Protein AF-A0A7V9CW49-F1 (afdb_monomer_lite)

Radius of gyration: 19.43 Å; chains: 1; bounding box: 45×30×63 Å

Structure (mmCIF, N/CA/C/O backbone):
data_AF-A0A7V9CW49-F1
#
_entry.id   AF-A0A7V9CW49-F1
#
loop_
_atom_site.group_PDB
_atom_site.id
_atom_site.type_symbol
_atom_site.label_atom_id
_atom_site.label_alt_id
_atom_site.label_comp_id
_atom_site.label_asym_id
_atom_site.label_entity_id
_atom_site.label_seq_id
_atom_site.pdbx_PDB_ins_code
_atom_site.Cartn_x
_atom_site.Cartn_y
_atom_site.Cartn_z
_atom_site.occupancy
_atom_site.B_iso_or_equiv
_atom_site.auth_seq_id
_atom_site.auth_comp_id
_atom_site.auth_asym_id
_atom_site.auth_atom_id
_atom_site.pdbx_PDB_model_num
ATOM 1 N N . MET A 1 1 ? 12.375 -18.364 -19.523 1.00 59.62 1 MET A N 1
ATOM 2 C CA . MET A 1 1 ? 12.298 -16.944 -19.114 1.00 59.62 1 MET A CA 1
ATOM 3 C C . MET A 1 1 ? 13.697 -16.365 -19.222 1.00 59.62 1 MET A C 1
ATOM 5 O O . MET A 1 1 ? 14.629 -17.069 -18.847 1.00 59.62 1 MET A O 1
ATOM 9 N N . ALA A 1 2 ? 13.866 -15.164 -19.783 1.00 64.94 2 ALA A N 1
ATOM 10 C CA . ALA A 1 2 ? 15.179 -14.519 -19.806 1.00 64.94 2 ALA A CA 1
ATOM 11 C C . ALA A 1 2 ? 15.628 -14.233 -18.358 1.00 64.94 2 ALA A C 1
ATOM 13 O O . ALA A 1 2 ? 14.795 -13.805 -17.554 1.00 64.94 2 ALA A O 1
ATOM 14 N N . PRO A 1 3 ? 16.887 -14.519 -17.991 1.00 79.94 3 PRO A N 1
ATOM 15 C CA . PRO A 1 3 ? 17.365 -14.284 -16.638 1.00 79.94 3 PRO A CA 1
ATOM 16 C C . PRO A 1 3 ? 17.475 -12.781 -16.363 1.00 79.94 3 PRO A C 1
ATOM 18 O O . PRO A 1 3 ? 17.912 -12.016 -17.218 1.00 79.94 3 PRO A O 1
ATOM 21 N N . TRP A 1 4 ? 17.098 -12.375 -15.153 1.00 84.62 4 TRP A N 1
ATOM 22 C CA . TRP A 1 4 ? 17.277 -11.008 -14.671 1.00 84.62 4 TRP A CA 1
ATOM 23 C C . TRP A 1 4 ? 18.766 -10.639 -14.604 1.00 84.62 4 TRP A C 1
ATOM 25 O O . TRP A 1 4 ? 19.569 -11.404 -14.058 1.00 84.62 4 TRP A O 1
ATOM 35 N N . SER A 1 5 ? 19.131 -9.444 -15.082 1.00 89.62 5 SER A N 1
ATOM 36 C CA . SER A 1 5 ? 20.402 -8.823 -14.686 1.00 89.62 5 SER A CA 1
ATOM 37 C C . SER A 1 5 ? 20.365 -8.496 -13.183 1.00 89.62 5 SER A C 1
ATOM 39 O O . SER A 1 5 ? 19.294 -8.322 -12.590 1.00 89.62 5 SER A O 1
ATOM 41 N N . ARG A 1 6 ? 21.536 -8.387 -12.537 1.00 91.00 6 ARG A N 1
ATOM 42 C CA . ARG A 1 6 ? 21.617 -7.977 -11.122 1.00 91.00 6 ARG A CA 1
ATOM 43 C C . ARG A 1 6 ? 20.936 -6.624 -10.900 1.00 91.00 6 ARG A C 1
ATOM 45 O O . ARG A 1 6 ? 20.210 -6.464 -9.925 1.00 91.00 6 ARG A O 1
ATOM 52 N N . TRP A 1 7 ? 21.161 -5.672 -11.800 1.00 92.06 7 TRP A N 1
ATOM 53 C CA . TRP A 1 7 ? 20.607 -4.324 -11.697 1.00 92.06 7 TRP A CA 1
ATOM 54 C C . TRP A 1 7 ? 19.122 -4.283 -12.031 1.00 92.06 7 TRP A C 1
ATOM 56 O O . TRP A 1 7 ? 18.375 -3.587 -11.348 1.00 92.06 7 TRP A O 1
ATOM 66 N N . GLN A 1 8 ? 18.674 -5.112 -12.975 1.00 91.06 8 GLN A N 1
ATOM 67 C CA . GLN A 1 8 ? 17.254 -5.260 -13.277 1.00 91.06 8 GLN A CA 1
ATOM 68 C C . GLN A 1 8 ? 16.471 -5.806 -12.080 1.00 91.06 8 GLN A C 1
ATOM 70 O O . GLN A 1 8 ? 15.406 -5.298 -11.728 1.00 91.06 8 GLN A O 1
ATOM 75 N N . PHE A 1 9 ? 17.034 -6.809 -11.402 1.00 90.81 9 PHE A N 1
ATOM 76 C CA . PHE A 1 9 ? 16.454 -7.349 -10.177 1.00 90.81 9 PHE A CA 1
ATOM 77 C C . PHE A 1 9 ? 16.373 -6.282 -9.076 1.00 90.81 9 PHE A C 1
ATOM 79 O O . PHE A 1 9 ? 15.332 -6.137 -8.439 1.00 90.81 9 PHE A O 1
ATOM 86 N N . ILE A 1 10 ? 17.454 -5.516 -8.870 1.00 92.06 10 ILE A N 1
ATOM 87 C CA . ILE A 1 10 ? 17.505 -4.431 -7.876 1.00 92.06 10 ILE A CA 1
ATOM 88 C C . ILE A 1 10 ? 16.465 -3.348 -8.186 1.00 92.06 10 ILE A C 1
ATOM 90 O O . ILE A 1 10 ? 15.812 -2.867 -7.263 1.00 92.06 10 ILE A O 1
ATOM 94 N N . GLY A 1 11 ? 16.273 -2.988 -9.457 1.00 92.69 11 GLY A N 1
ATOM 95 C CA . GLY A 1 11 ? 15.272 -1.999 -9.853 1.00 92.69 11 GLY A CA 1
ATOM 96 C C . GLY A 1 11 ? 13.848 -2.474 -9.582 1.00 92.69 11 GLY A C 1
ATOM 97 O O . GLY A 1 11 ? 13.081 -1.755 -8.946 1.00 92.69 11 GLY A O 1
ATOM 98 N N . MET A 1 12 ? 13.511 -3.710 -9.965 1.00 91.75 12 MET A N 1
ATOM 99 C CA . MET A 1 12 ? 12.187 -4.281 -9.685 1.00 91.75 12 MET A CA 1
ATOM 100 C C . MET A 1 12 ? 11.923 -4.431 -8.187 1.00 91.75 12 MET A C 1
ATOM 102 O O . MET A 1 12 ? 10.850 -4.067 -7.704 1.00 91.75 12 MET A O 1
ATOM 106 N N . TYR A 1 13 ? 12.919 -4.907 -7.437 1.00 91.88 13 TYR A N 1
ATOM 107 C CA . TYR A 1 13 ? 12.862 -4.933 -5.981 1.00 91.88 13 TYR A CA 1
ATOM 108 C C . TYR A 1 13 ? 12.614 -3.528 -5.417 1.00 91.88 13 TYR A C 1
ATOM 110 O O . TYR A 1 13 ? 11.709 -3.351 -4.611 1.00 91.88 13 TYR A O 1
ATOM 118 N N . GLY A 1 14 ? 13.359 -2.521 -5.887 1.00 93.50 14 GLY A N 1
ATOM 119 C CA . GLY A 1 14 ? 13.227 -1.130 -5.456 1.00 93.50 14 GLY A CA 1
ATOM 120 C C . GLY A 1 14 ? 11.839 -0.540 -5.710 1.00 93.50 14 GLY A C 1
ATOM 121 O O . GLY A 1 14 ? 11.313 0.152 -4.842 1.00 93.50 14 GLY A O 1
ATOM 122 N N . VAL A 1 15 ? 11.206 -0.858 -6.846 1.00 94.25 15 VAL A N 1
ATOM 123 C CA . VAL A 1 15 ? 9.826 -0.432 -7.145 1.00 94.25 15 VAL A CA 1
ATOM 124 C C . VAL A 1 15 ? 8.827 -1.048 -6.166 1.00 94.25 15 VAL A C 1
ATOM 126 O O . VAL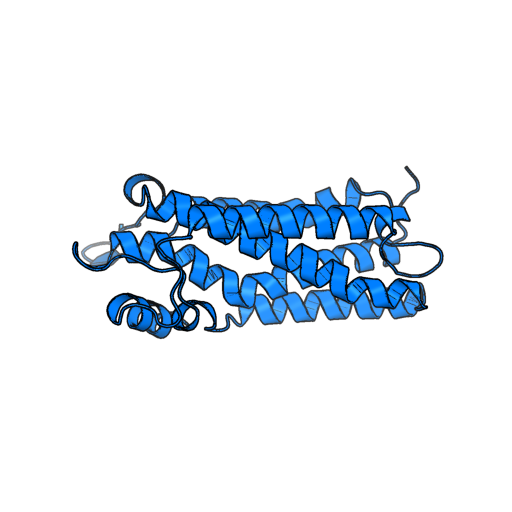 A 1 15 ? 8.011 -0.322 -5.600 1.00 94.25 15 VAL A O 1
ATOM 129 N N . ILE A 1 16 ? 8.887 -2.365 -5.946 1.00 92.50 16 ILE A N 1
ATOM 130 C CA . ILE A 1 16 ? 7.958 -3.058 -5.037 1.00 92.50 16 ILE A CA 1
ATOM 131 C C . ILE A 1 16 ? 8.172 -2.592 -3.595 1.00 92.50 16 ILE A C 1
ATOM 133 O O . ILE A 1 16 ? 7.212 -2.289 -2.888 1.00 92.50 16 ILE A O 1
ATOM 137 N N . GLU A 1 17 ? 9.429 -2.506 -3.166 1.00 91.81 17 GLU A N 1
ATOM 138 C CA . GLU A 1 17 ? 9.806 -2.090 -1.819 1.00 91.81 17 GLU A CA 1
ATOM 139 C C . GLU A 1 17 ? 9.433 -0.628 -1.561 1.00 91.81 17 GLU A C 1
ATOM 141 O O . GLU A 1 17 ? 8.883 -0.303 -0.509 1.00 91.81 17 GLU A O 1
ATOM 146 N N . GLY A 1 18 ? 9.648 0.238 -2.554 1.00 94.12 18 GLY A N 1
ATOM 147 C CA . GLY A 1 18 ? 9.204 1.624 -2.535 1.00 94.12 18 GLY A CA 1
ATOM 148 C C . GLY A 1 18 ? 7.685 1.719 -2.396 1.00 94.12 18 GLY A C 1
ATOM 149 O O . GLY A 1 18 ? 7.184 2.339 -1.462 1.00 94.12 18 GLY A O 1
ATOM 150 N N . ALA A 1 19 ? 6.937 1.046 -3.270 1.00 94.62 19 ALA A N 1
ATOM 151 C CA . ALA A 1 19 ? 5.477 1.033 -3.216 1.00 94.62 19 ALA A CA 1
ATOM 152 C C . ALA A 1 19 ? 4.941 0.501 -1.872 1.00 94.62 19 ALA A C 1
ATOM 154 O O . ALA A 1 19 ? 4.029 1.088 -1.288 1.00 94.62 19 ALA A O 1
ATOM 155 N N . SER A 1 20 ? 5.541 -0.570 -1.343 1.00 92.38 20 SER A N 1
ATOM 156 C CA . SER A 1 20 ? 5.184 -1.129 -0.036 1.00 92.38 20 SER A CA 1
ATOM 157 C C . SER A 1 20 ? 5.505 -0.187 1.117 1.00 92.38 20 SER A C 1
ATOM 159 O O . SER A 1 20 ? 4.668 -0.008 2.002 1.00 92.38 20 SER A O 1
ATOM 161 N N . GLY A 1 21 ? 6.677 0.449 1.104 1.00 92.31 21 GLY A N 1
ATOM 162 C CA . GLY A 1 21 ? 7.047 1.457 2.091 1.00 92.31 21 GLY A CA 1
ATOM 163 C C . GLY A 1 21 ? 6.091 2.646 2.081 1.00 92.31 21 GLY A C 1
ATOM 164 O O . GLY A 1 21 ? 5.597 3.036 3.136 1.00 92.31 21 GLY A O 1
ATOM 165 N N . LEU A 1 22 ? 5.762 3.158 0.890 1.00 94.19 22 LEU A N 1
ATOM 166 C CA . LEU A 1 22 ? 4.844 4.281 0.713 1.00 94.19 22 LEU A CA 1
ATOM 167 C C . LEU A 1 22 ? 3.453 3.964 1.270 1.00 94.19 22 LEU A C 1
ATOM 169 O O . LEU A 1 22 ? 2.894 4.764 2.015 1.00 94.19 22 LEU A O 1
ATOM 173 N N . ALA A 1 23 ? 2.917 2.781 0.961 1.00 93.12 23 ALA A N 1
ATOM 174 C CA . ALA A 1 23 ? 1.650 2.328 1.527 1.00 93.12 23 ALA A CA 1
ATOM 175 C C . ALA A 1 23 ? 1.718 2.246 3.062 1.00 93.12 23 ALA A C 1
ATOM 177 O O . ALA A 1 23 ? 0.847 2.763 3.759 1.00 93.12 23 ALA A O 1
ATOM 178 N N . ASN A 1 24 ? 2.798 1.679 3.603 1.00 91.44 24 ASN A N 1
ATOM 179 C CA . ASN A 1 24 ? 2.989 1.489 5.042 1.00 91.44 24 ASN A CA 1
ATOM 180 C C . ASN A 1 24 ? 3.244 2.778 5.838 1.00 91.44 24 ASN A C 1
ATOM 182 O O . ASN A 1 24 ? 3.368 2.708 7.058 1.00 91.44 24 ASN A O 1
ATOM 186 N N . VAL A 1 25 ? 3.290 3.948 5.194 1.00 91.69 25 VAL A N 1
ATOM 187 C CA . VAL A 1 25 ? 3.182 5.234 5.903 1.00 91.69 25 VAL A CA 1
ATOM 188 C C . VAL A 1 25 ? 1.789 5.392 6.525 1.00 91.69 25 VAL A C 1
ATOM 190 O O . VAL A 1 25 ? 1.671 5.978 7.598 1.00 91.69 25 VAL A O 1
ATOM 193 N N . ILE A 1 26 ? 0.756 4.848 5.868 1.00 90.31 26 ILE A N 1
ATOM 194 C CA . ILE A 1 26 ? -0.665 5.020 6.214 1.00 90.31 26 ILE A CA 1
ATOM 195 C C . ILE A 1 26 ? -1.322 3.694 6.629 1.00 90.31 26 ILE A C 1
ATOM 197 O O . ILE A 1 26 ? -2.145 3.689 7.543 1.00 90.31 26 ILE A O 1
ATOM 201 N N . SER A 1 27 ? -0.965 2.562 6.002 1.00 89.44 27 SER A N 1
ATOM 202 C CA . SER A 1 27 ? -1.581 1.246 6.265 1.00 89.44 27 SER A CA 1
ATOM 203 C C . SER A 1 27 ? -1.693 0.863 7.747 1.00 89.44 27 SER A C 1
ATOM 205 O O . SER A 1 27 ? -2.729 0.305 8.107 1.00 89.44 27 SER A O 1
ATOM 207 N N . PRO A 1 28 ? -0.718 1.168 8.633 1.00 88.19 28 PRO A N 1
ATOM 208 C CA . PRO A 1 28 ? -0.850 0.826 10.048 1.00 88.19 28 PRO A CA 1
ATOM 209 C C . PRO A 1 28 ? -2.081 1.451 10.720 1.00 88.19 28 PRO A C 1
ATOM 211 O O . PRO A 1 28 ? -2.714 0.798 11.545 1.00 88.19 28 PRO A O 1
ATOM 214 N N . ASN A 1 29 ? -2.495 2.657 10.312 1.00 90.12 29 ASN A N 1
ATOM 215 C CA . ASN A 1 29 ? -3.726 3.274 10.818 1.00 90.12 29 ASN A CA 1
ATOM 216 C C . ASN A 1 29 ? -4.982 2.534 10.345 1.00 90.12 29 ASN A C 1
ATOM 218 O O . ASN A 1 29 ? -5.964 2.452 11.076 1.00 90.12 29 ASN A O 1
ATOM 222 N N . ILE A 1 30 ? -4.948 1.955 9.141 1.00 90.06 30 ILE A N 1
ATOM 223 C CA . ILE A 1 30 ? -6.039 1.124 8.613 1.00 90.06 30 ILE A CA 1
ATOM 224 C C . ILE A 1 30 ? -6.134 -0.186 9.409 1.00 90.06 30 ILE A C 1
ATOM 226 O O . ILE A 1 30 ? -7.224 -0.620 9.773 1.00 90.06 30 ILE A O 1
ATOM 230 N N . TRP A 1 31 ? -4.994 -0.802 9.723 1.00 88.75 31 TRP A N 1
ATOM 231 C CA . TRP A 1 31 ? -4.921 -2.062 10.473 1.00 88.75 31 TRP A CA 1
ATOM 232 C C . TRP A 1 31 ? -5.372 -1.952 11.931 1.00 88.75 31 TRP A C 1
ATOM 234 O O . TRP A 1 31 ? -5.667 -2.969 12.556 1.00 88.75 31 TRP A O 1
ATOM 244 N N . ARG A 1 32 ? -5.446 -0.733 12.469 1.00 86.56 32 ARG A N 1
ATOM 245 C CA . ARG A 1 32 ? -5.957 -0.458 13.815 1.00 86.56 32 ARG A CA 1
ATOM 246 C C . ARG A 1 32 ? -7.472 -0.321 13.877 1.00 86.56 32 ARG A C 1
ATOM 248 O O . ARG A 1 32 ? -8.024 -0.419 14.963 1.00 86.56 32 ARG A O 1
ATOM 255 N N . LEU A 1 33 ? -8.163 -0.144 12.751 1.00 88.94 33 LEU A N 1
ATOM 256 C CA . LEU A 1 33 ? -9.621 0.027 12.754 1.00 88.94 33 LEU A CA 1
ATOM 257 C C . LEU A 1 33 ? -10.370 -1.153 13.413 1.00 88.94 33 LEU A C 1
ATOM 259 O O . LEU A 1 33 ? -11.252 -0.883 14.223 1.00 88.94 33 LEU A O 1
ATOM 263 N N . PRO A 1 34 ? -10.014 -2.435 13.170 1.00 88.06 34 PRO A N 1
ATOM 264 C CA . PRO A 1 34 ? -10.631 -3.562 13.880 1.00 88.06 34 PRO A CA 1
ATOM 265 C C . PRO A 1 34 ? -10.394 -3.527 15.393 1.00 88.06 34 PRO A C 1
ATOM 267 O O . PRO A 1 34 ? -11.273 -3.874 16.175 1.00 88.06 34 PRO A O 1
ATOM 270 N N . VAL A 1 35 ? -9.199 -3.093 15.804 1.00 86.31 35 VAL A N 1
ATOM 271 C CA . VAL A 1 35 ? -8.826 -2.952 17.215 1.00 86.31 35 VAL A CA 1
ATOM 272 C C . VAL A 1 35 ? -9.657 -1.856 17.878 1.00 86.31 35 VAL A C 1
ATOM 274 O O . VAL A 1 35 ? -10.226 -2.097 18.938 1.00 86.31 35 VAL A O 1
ATOM 277 N N . ALA A 1 36 ? -9.784 -0.698 17.227 1.00 84.75 36 ALA A N 1
ATOM 278 C CA . ALA A 1 36 ? -10.617 0.400 17.703 1.00 84.75 36 ALA A CA 1
ATOM 279 C C . ALA A 1 36 ? -12.088 -0.030 17.827 1.00 84.75 36 ALA A C 1
ATOM 281 O O . ALA A 1 36 ? -12.740 0.310 18.804 1.00 84.75 36 ALA A O 1
ATOM 282 N N . GLU A 1 37 ? -12.618 -0.839 16.903 1.00 84.44 37 GLU A N 1
ATOM 283 C CA . GLU A 1 37 ? -14.004 -1.337 16.997 1.00 84.44 37 GLU A CA 1
ATOM 284 C C . GLU A 1 37 ? -14.184 -2.277 18.204 1.00 84.44 37 GLU A C 1
ATOM 286 O O . GLU A 1 37 ? -15.242 -2.288 18.827 1.00 84.44 37 GLU A O 1
ATOM 291 N N . LEU A 1 38 ? -13.149 -3.044 18.575 1.00 83.25 38 LEU A N 1
ATOM 292 C CA . LEU A 1 38 ? -13.179 -3.897 19.768 1.00 83.25 38 LEU A CA 1
ATOM 293 C C . LEU A 1 38 ? -13.055 -3.093 21.076 1.00 83.25 38 LEU A C 1
ATOM 295 O O . LEU A 1 38 ? -13.649 -3.471 22.086 1.00 83.25 38 LEU A O 1
ATOM 299 N N . GLN A 1 39 ? -12.230 -2.042 21.083 1.00 81.31 39 GLN A N 1
ATOM 300 C CA . GLN A 1 39 ? -11.861 -1.295 22.293 1.00 81.31 39 GLN A CA 1
ATOM 301 C C . GLN A 1 39 ? -12.777 -0.103 22.587 1.00 81.31 39 GLN A C 1
ATOM 303 O O . GLN A 1 39 ? -12.966 0.247 23.756 1.00 81.31 39 GLN A O 1
ATOM 308 N N . THR A 1 40 ? -13.362 0.510 21.559 1.00 75.00 40 THR A N 1
ATOM 309 C CA . THR A 1 40 ? -14.273 1.643 21.736 1.00 75.00 40 THR A CA 1
ATOM 310 C C . THR A 1 40 ? -15.622 1.193 22.296 1.00 75.00 40 THR A C 1
ATOM 312 O O . THR A 1 40 ? -16.050 0.043 22.170 1.00 75.00 40 THR A O 1
ATOM 315 N N . SER A 1 41 ? -16.296 2.100 23.010 1.00 60.47 41 SER A N 1
ATOM 316 C CA . SER A 1 41 ? -17.569 1.781 23.662 1.00 60.47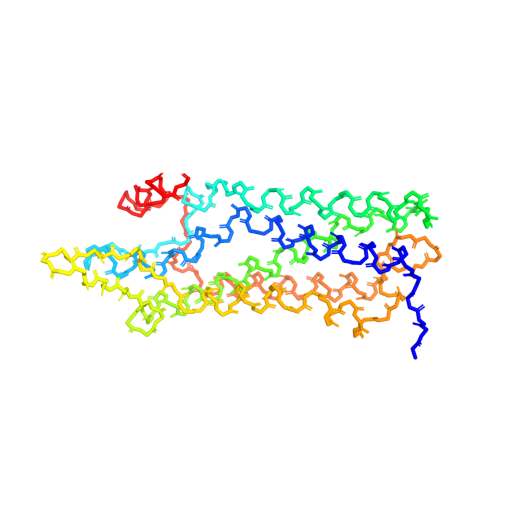 41 SER A CA 1
ATOM 317 C C . SER A 1 41 ? -18.632 1.378 22.629 1.00 60.47 41 SER A C 1
ATOM 319 O O . SER A 1 41 ? -18.597 1.843 21.494 1.00 60.47 41 SER A O 1
ATOM 321 N N . ALA A 1 42 ? -19.641 0.590 23.031 1.00 60.50 42 ALA A N 1
ATOM 322 C CA . ALA A 1 42 ? -20.719 0.066 22.169 1.00 60.50 42 ALA A CA 1
ATOM 323 C C . ALA A 1 42 ? -21.576 1.120 21.409 1.00 60.50 42 ALA A C 1
ATOM 325 O O . ALA A 1 42 ? -22.630 0.789 20.867 1.00 60.50 42 ALA A O 1
ATOM 326 N N . ARG A 1 43 ? -21.184 2.400 21.404 1.00 57.62 43 ARG A N 1
ATOM 327 C CA . ARG A 1 43 ? -21.818 3.510 20.681 1.00 57.62 43 ARG A CA 1
ATOM 328 C C . ARG A 1 43 ? -20.913 4.178 19.637 1.00 57.62 43 ARG A C 1
ATOM 330 O O . ARG A 1 43 ? -21.429 5.002 18.882 1.00 57.62 43 ARG A O 1
ATOM 337 N N . THR A 1 44 ? -19.617 3.869 19.584 1.00 69.06 44 THR A N 1
ATOM 338 C CA . THR A 1 44 ? -18.680 4.498 18.643 1.00 69.06 44 THR A CA 1
ATOM 339 C C . THR A 1 44 ? -18.537 3.621 17.400 1.00 69.06 44 THR A C 1
ATOM 341 O O . THR A 1 44 ? -17.902 2.580 17.436 1.00 69.06 44 THR A O 1
ATOM 344 N N . ASP A 1 45 ? -19.159 4.030 16.293 1.00 78.12 45 ASP A N 1
ATOM 345 C CA . ASP A 1 45 ? -19.053 3.336 15.001 1.00 78.12 45 ASP A CA 1
ATOM 346 C C . ASP A 1 45 ? -17.739 3.731 14.309 1.00 78.12 45 ASP A C 1
ATOM 348 O O . ASP A 1 45 ? -17.585 4.897 13.922 1.00 78.12 45 ASP A O 1
ATOM 352 N N . VAL A 1 46 ? -16.787 2.798 14.167 1.00 83.25 46 VAL A N 1
ATOM 353 C CA . VAL A 1 46 ? -15.471 3.086 13.577 1.00 83.25 46 VAL A CA 1
ATOM 354 C C . VAL A 1 46 ? -15.603 3.455 12.106 1.00 83.25 46 VAL A C 1
ATOM 356 O O . VAL A 1 46 ? -16.276 2.787 11.309 1.00 83.25 46 VAL A O 1
ATOM 359 N N . LYS A 1 47 ? -14.905 4.532 11.733 1.00 88.88 47 LYS A N 1
ATOM 360 C CA . LYS A 1 47 ? -1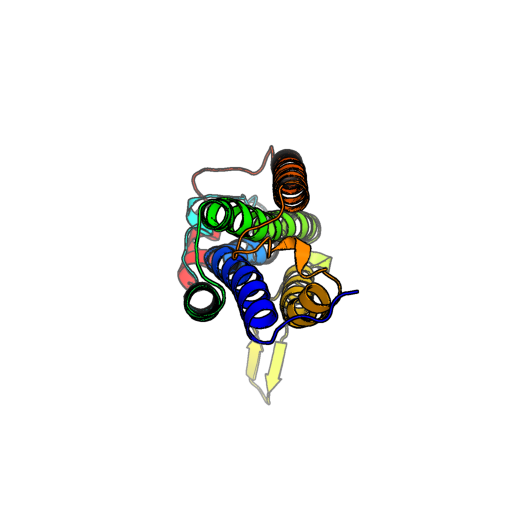4.940 5.115 10.391 1.00 88.88 47 LYS A CA 1
ATOM 361 C C . LYS A 1 47 ? -13.583 5.016 9.706 1.00 88.88 47 LYS A C 1
ATOM 363 O O . LYS A 1 47 ? -12.532 5.180 10.329 1.00 88.88 47 LYS A O 1
ATOM 368 N N . LEU A 1 48 ? -13.605 4.847 8.388 1.00 86.19 48 LEU A N 1
ATOM 369 C CA . LEU A 1 48 ? -12.450 5.086 7.528 1.00 86.19 48 LEU A CA 1
ATOM 370 C C . LEU A 1 48 ? -12.286 6.601 7.373 1.00 86.19 48 LEU A C 1
ATOM 372 O O . LEU A 1 48 ? -12.768 7.199 6.409 1.00 86.19 48 LEU A O 1
ATOM 376 N N . ALA A 1 49 ? -11.673 7.223 8.379 1.00 86.62 49 ALA A N 1
ATOM 377 C CA . ALA A 1 49 ? -11.609 8.668 8.502 1.00 86.62 49 ALA A CA 1
ATOM 378 C C . ALA A 1 49 ? -10.233 9.243 8.164 1.00 86.62 49 ALA A C 1
ATOM 380 O O . ALA A 1 49 ? -9.216 8.811 8.706 1.00 86.62 49 ALA A O 1
ATOM 381 N N . ALA A 1 50 ? -10.198 10.278 7.321 1.00 84.38 50 ALA A N 1
ATOM 382 C CA . ALA A 1 50 ? -8.944 10.879 6.863 1.00 84.38 50 ALA A CA 1
ATOM 383 C C . ALA A 1 50 ? -8.048 11.372 8.018 1.00 84.38 50 ALA A C 1
ATOM 385 O O . ALA A 1 50 ? -6.834 11.178 7.972 1.00 84.38 50 ALA A O 1
ATOM 386 N N . SER A 1 51 ? -8.631 11.951 9.075 1.00 82.00 51 SER A N 1
ATOM 387 C CA . SER A 1 51 ? -7.874 12.492 10.217 1.00 82.00 51 SER A CA 1
ATOM 388 C C . SER A 1 51 ? -7.084 11.444 11.011 1.00 82.00 51 SER A C 1
ATOM 390 O O . SER A 1 51 ? -6.008 11.759 11.511 1.00 82.00 51 SER A O 1
ATOM 392 N N . ALA A 1 52 ? -7.590 10.210 11.097 1.00 81.19 52 ALA A N 1
ATOM 393 C CA . ALA A 1 52 ? -6.915 9.109 11.785 1.00 81.19 52 ALA A CA 1
ATOM 394 C C . ALA A 1 52 ? -5.947 8.359 10.855 1.00 81.19 52 ALA A C 1
ATOM 396 O O . ALA A 1 52 ? -4.955 7.800 11.307 1.00 81.19 52 ALA A O 1
ATOM 397 N N . LEU A 1 53 ? -6.209 8.359 9.544 1.00 85.06 53 LEU A N 1
ATOM 398 C CA . LEU A 1 53 ? -5.383 7.640 8.571 1.00 85.06 53 LEU A CA 1
ATOM 399 C C . LEU A 1 53 ? -4.090 8.372 8.200 1.00 85.06 53 LEU A C 1
ATOM 401 O O . LEU A 1 53 ? -3.096 7.720 7.890 1.00 85.06 53 LEU A O 1
ATOM 405 N N . ILE A 1 54 ? -4.080 9.706 8.225 1.00 83.44 54 ILE A N 1
ATOM 406 C CA . ILE A 1 54 ? -2.958 10.520 7.721 1.00 83.44 54 ILE A CA 1
ATOM 407 C C . ILE A 1 54 ? -1.796 10.639 8.737 1.00 83.44 54 ILE A C 1
ATOM 409 O O . ILE A 1 54 ? -0.794 11.290 8.454 1.00 83.44 54 ILE A O 1
ATOM 413 N N . LEU A 1 55 ? -1.863 9.965 9.890 1.00 83.69 55 LEU A N 1
ATOM 414 C CA . LEU A 1 55 ? -0.767 9.938 10.865 1.00 83.69 55 LEU A CA 1
ATOM 415 C C . LEU A 1 55 ? 0.429 9.116 10.332 1.00 83.69 55 LEU A C 1
ATOM 417 O O . LEU A 1 55 ? 0.298 7.904 10.125 1.00 83.69 55 LEU A O 1
ATOM 421 N N . PRO A 1 56 ? 1.586 9.745 10.052 1.00 84.69 56 PRO A N 1
ATOM 422 C CA . PRO A 1 56 ? 2.648 9.105 9.289 1.00 84.69 56 PRO A CA 1
ATOM 423 C C . PRO A 1 56 ? 3.471 8.130 10.134 1.00 84.69 56 PRO A C 1
ATOM 425 O O . PRO A 1 56 ? 4.029 8.491 11.165 1.00 84.69 56 PRO A O 1
ATOM 428 N N . HIS A 1 57 ? 3.656 6.916 9.619 1.00 86.44 57 HIS A N 1
ATOM 429 C CA . HIS A 1 57 ? 4.536 5.922 10.229 1.00 86.44 57 HIS A CA 1
ATOM 430 C C . HIS A 1 57 ? 5.950 5.974 9.635 1.00 86.44 57 HIS A C 1
ATOM 432 O O . HIS A 1 57 ? 6.177 5.661 8.461 1.00 86.44 57 HIS A O 1
ATOM 438 N N . TRP A 1 58 ? 6.936 6.301 10.477 1.00 88.06 58 TRP A N 1
ATOM 439 C CA . TRP A 1 58 ? 8.339 6.470 10.073 1.00 88.06 58 TRP A CA 1
ATOM 440 C C . TRP A 1 58 ? 8.986 5.198 9.514 1.00 88.06 58 TRP A C 1
ATOM 442 O O . TRP A 1 58 ? 9.828 5.278 8.619 1.00 88.06 58 TRP A O 1
ATOM 452 N N . GLY A 1 59 ? 8.567 4.020 9.989 1.00 86.38 59 GLY A N 1
ATOM 453 C CA . GLY A 1 59 ? 9.046 2.739 9.461 1.00 86.38 59 GLY A CA 1
ATOM 454 C C . GLY A 1 59 ? 8.697 2.541 7.980 1.00 86.38 59 GLY A C 1
ATOM 455 O O . GLY A 1 59 ? 9.542 2.098 7.201 1.00 86.38 59 GLY A O 1
ATOM 456 N N . GLY A 1 60 ? 7.484 2.936 7.570 1.00 88.62 60 GLY A N 1
ATOM 457 C CA . GLY A 1 60 ? 7.066 2.926 6.166 1.00 88.62 60 GLY A CA 1
ATOM 458 C C . GLY A 1 60 ? 7.894 3.892 5.319 1.00 88.62 60 GLY A C 1
ATOM 459 O O . GLY A 1 60 ? 8.404 3.515 4.263 1.00 88.62 60 GLY A O 1
ATOM 460 N N . LEU A 1 61 ? 8.128 5.105 5.834 1.00 92.06 61 LEU A N 1
ATOM 461 C CA . LEU A 1 61 ? 8.935 6.117 5.150 1.00 92.06 61 LEU A CA 1
ATOM 462 C C . LEU A 1 61 ? 10.385 5.660 4.932 1.00 92.06 61 LEU A C 1
ATOM 464 O O . LEU A 1 61 ? 10.915 5.805 3.832 1.00 92.06 61 LEU A O 1
ATOM 468 N N . ALA A 1 62 ? 11.020 5.065 5.945 1.00 92.31 62 ALA A N 1
ATOM 469 C CA . ALA A 1 62 ? 12.380 4.537 5.821 1.00 92.31 62 ALA A CA 1
ATOM 470 C C . ALA A 1 62 ? 12.473 3.454 4.732 1.00 92.31 62 ALA A C 1
ATOM 472 O O . ALA A 1 62 ? 13.398 3.458 3.917 1.00 92.31 62 ALA A O 1
ATOM 473 N N . ARG A 1 63 ? 11.477 2.563 4.672 1.00 91.19 63 ARG A N 1
ATOM 474 C CA . ARG A 1 63 ? 11.389 1.504 3.660 1.00 91.19 63 ARG A CA 1
ATOM 475 C C . ARG A 1 63 ? 11.145 2.067 2.255 1.00 91.19 63 ARG A C 1
ATOM 477 O O . ARG A 1 63 ? 11.769 1.610 1.299 1.00 91.19 63 ARG A O 1
ATOM 484 N N . PHE A 1 64 ? 10.323 3.113 2.135 1.00 94.62 64 PHE A N 1
ATOM 485 C CA . PHE A 1 64 ? 10.121 3.835 0.876 1.00 94.62 64 PHE A CA 1
ATOM 486 C C . PHE A 1 64 ? 11.431 4.438 0.357 1.00 94.62 64 PHE A C 1
ATOM 488 O O . PHE A 1 64 ? 11.796 4.222 -0.798 1.00 94.62 64 PHE A O 1
ATOM 495 N N . VAL A 1 65 ? 12.173 5.133 1.227 1.00 96.06 65 VAL A N 1
ATOM 496 C CA . VAL A 1 65 ? 13.477 5.720 0.888 1.00 96.06 65 VAL A CA 1
ATOM 497 C C . VAL A 1 65 ? 14.473 4.642 0.458 1.00 96.06 65 VAL A C 1
ATOM 499 O O . VAL A 1 65 ? 15.158 4.821 -0.547 1.00 96.06 65 VAL A O 1
ATOM 502 N N . ALA A 1 66 ? 14.525 3.500 1.149 1.00 94.12 66 ALA A N 1
ATOM 503 C CA . ALA A 1 66 ? 15.378 2.381 0.748 1.00 94.12 66 ALA A CA 1
ATOM 504 C C . ALA A 1 66 ? 15.033 1.865 -0.665 1.00 94.12 66 ALA A C 1
ATOM 506 O O . ALA A 1 66 ? 15.932 1.663 -1.484 1.00 94.12 66 ALA A O 1
ATOM 507 N N . GLY A 1 67 ? 13.741 1.732 -0.984 1.00 94.06 67 GLY A N 1
ATOM 508 C CA . GLY A 1 67 ? 13.276 1.373 -2.327 1.00 94.06 67 GLY A CA 1
ATOM 509 C C . GLY A 1 67 ? 13.698 2.385 -3.399 1.00 94.06 67 GLY A C 1
ATOM 510 O O . GLY A 1 67 ? 14.197 1.991 -4.455 1.00 94.06 67 GLY A O 1
ATOM 511 N N . LEU A 1 68 ? 13.590 3.687 -3.106 1.00 95.94 68 LEU A N 1
ATOM 512 C CA . LEU A 1 68 ? 14.051 4.754 -4.003 1.00 95.94 68 LEU A CA 1
ATOM 513 C C . LEU A 1 68 ? 15.564 4.708 -4.243 1.00 95.94 68 LEU A C 1
ATOM 515 O O . LEU A 1 68 ? 16.000 4.917 -5.373 1.00 95.94 68 LEU A O 1
ATOM 519 N N . VAL A 1 69 ? 16.365 4.402 -3.219 1.00 96.75 69 VAL A N 1
ATOM 520 C CA . VAL A 1 69 ? 17.820 4.234 -3.371 1.00 96.75 69 VAL A CA 1
ATOM 521 C C . VAL A 1 69 ? 18.131 3.069 -4.311 1.00 96.75 69 VAL A C 1
ATOM 523 O O . VAL A 1 69 ? 18.935 3.225 -5.229 1.00 96.75 69 VAL A O 1
ATOM 526 N N . CYS A 1 70 ? 17.466 1.921 -4.145 1.00 94.75 70 CYS A N 1
ATOM 527 C CA . CYS A 1 70 ? 17.614 0.790 -5.065 1.00 94.75 70 CYS A CA 1
ATOM 528 C C . CYS A 1 70 ? 17.231 1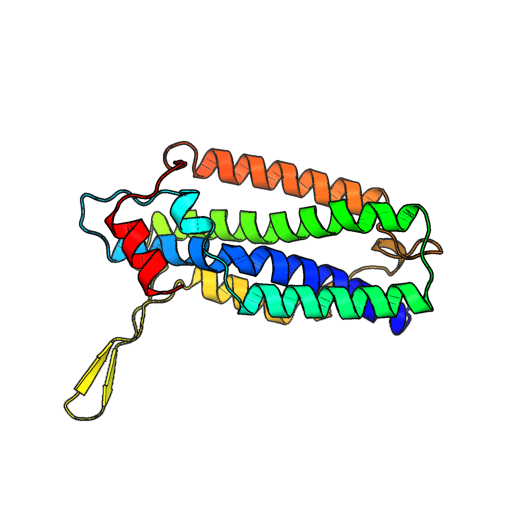.169 -6.503 1.00 94.75 70 CYS A C 1
ATOM 530 O O . CYS A 1 70 ? 17.968 0.851 -7.438 1.00 94.75 70 CYS A O 1
ATOM 532 N N . LEU A 1 71 ? 16.116 1.883 -6.674 1.00 93.75 71 LEU A N 1
ATOM 533 C CA . LEU A 1 71 ? 15.647 2.327 -7.983 1.00 93.75 71 LEU A CA 1
ATOM 534 C C . LEU A 1 71 ? 16.628 3.305 -8.642 1.00 93.75 71 LEU A C 1
ATOM 536 O O . LEU A 1 71 ? 16.930 3.156 -9.822 1.00 93.75 71 LEU A O 1
ATOM 540 N N . ALA A 1 72 ? 17.171 4.260 -7.884 1.00 94.00 72 ALA A N 1
ATOM 541 C CA . ALA A 1 72 ? 18.154 5.223 -8.374 1.00 94.00 72 ALA A CA 1
ATOM 542 C C . ALA A 1 72 ? 19.458 4.540 -8.816 1.00 94.00 72 ALA A C 1
ATOM 544 O O . ALA A 1 72 ? 20.000 4.866 -9.870 1.00 94.00 72 ALA A O 1
ATOM 545 N N . LEU A 1 73 ? 19.938 3.555 -8.049 1.00 95.06 73 LEU A N 1
ATOM 546 C CA . LEU A 1 73 ? 21.117 2.768 -8.417 1.00 95.06 73 LEU A CA 1
ATOM 547 C C . LEU A 1 73 ? 20.878 1.925 -9.676 1.00 95.06 73 LEU A C 1
ATOM 549 O O . LEU A 1 73 ? 21.761 1.837 -10.525 1.00 95.06 73 LEU A O 1
ATOM 553 N N . ALA A 1 74 ? 19.691 1.331 -9.821 1.00 93.19 74 ALA A N 1
ATOM 554 C CA . ALA A 1 74 ? 19.327 0.589 -11.025 1.00 93.19 74 ALA A CA 1
ATOM 555 C C . ALA A 1 74 ? 19.211 1.512 -12.248 1.00 93.19 74 ALA A C 1
ATOM 557 O O . ALA A 1 74 ? 19.747 1.193 -13.304 1.00 93.19 74 ALA A O 1
ATOM 558 N N . ALA A 1 75 ? 18.583 2.679 -12.091 1.00 92.19 75 ALA A N 1
ATOM 559 C CA . ALA A 1 75 ? 18.466 3.698 -13.131 1.00 92.19 75 ALA A CA 1
ATOM 560 C C . ALA A 1 75 ? 19.828 4.244 -13.585 1.00 92.19 75 ALA A C 1
ATOM 562 O O . ALA A 1 75 ? 20.031 4.491 -14.769 1.00 92.19 75 ALA A O 1
ATOM 563 N N . TRP A 1 76 ? 20.784 4.387 -12.663 1.00 93.50 76 TRP A N 1
ATOM 564 C CA . TRP A 1 76 ? 22.152 4.790 -12.997 1.00 93.50 76 TRP A CA 1
ATOM 565 C C . TRP A 1 76 ? 22.856 3.782 -13.920 1.00 93.50 76 TRP A C 1
ATOM 567 O O . TRP A 1 76 ? 23.699 4.165 -14.725 1.00 93.50 76 TRP A O 1
ATOM 577 N N . GLN A 1 77 ? 22.531 2.495 -13.792 1.00 92.88 77 GLN A N 1
ATOM 578 C CA . GLN A 1 77 ? 23.223 1.403 -14.483 1.00 92.88 77 GLN A CA 1
ATOM 579 C C . GLN A 1 77 ? 22.525 0.981 -15.777 1.00 92.88 77 GLN A C 1
ATOM 581 O O . GLN A 1 77 ? 23.187 0.723 -16.776 1.00 92.88 77 GLN A O 1
ATOM 586 N N . GLU A 1 78 ? 21.195 0.915 -15.761 1.00 89.75 78 GLU A N 1
ATOM 587 C CA . GLU A 1 78 ? 20.370 0.486 -16.900 1.00 89.75 78 GLU A CA 1
ATOM 588 C C . GLU A 1 78 ? 19.883 1.682 -17.744 1.00 89.75 78 GLU A C 1
ATOM 590 O O . GLU A 1 78 ? 19.324 1.497 -18.821 1.00 89.75 78 GLU A O 1
ATOM 595 N N . GLY A 1 79 ? 20.120 2.914 -17.279 1.00 88.94 79 GLY A N 1
ATOM 596 C CA . GLY A 1 79 ? 19.715 4.144 -17.953 1.00 88.94 79 GLY A CA 1
ATOM 597 C C . GLY A 1 79 ? 18.264 4.545 -17.680 1.00 88.94 79 GLY A C 1
ATOM 598 O O . GLY A 1 79 ? 17.441 3.761 -17.205 1.00 88.94 79 GLY A O 1
ATOM 599 N N . LEU A 1 80 ? 17.960 5.805 -17.987 1.00 91.19 80 LEU A N 1
ATOM 600 C CA . LEU A 1 80 ? 16.622 6.389 -17.940 1.00 91.19 80 LEU A CA 1
ATOM 601 C C . LEU A 1 80 ? 16.226 6.844 -19.339 1.00 91.19 80 LEU A C 1
ATOM 603 O O . LEU A 1 80 ? 17.055 7.390 -20.066 1.00 91.19 80 LEU A O 1
ATOM 607 N N . GLY A 1 81 ? 14.939 6.757 -19.644 1.00 88.50 81 GLY A N 1
ATOM 608 C CA . GLY A 1 81 ? 14.370 7.515 -20.750 1.00 88.50 81 GLY A CA 1
ATOM 609 C C . GLY A 1 81 ? 12.868 7.683 -20.608 1.00 88.50 81 GLY A C 1
ATOM 610 O O . GLY A 1 81 ? 12.349 7.774 -19.493 1.00 88.50 81 GLY A O 1
ATOM 611 N N . LEU A 1 82 ? 12.149 7.819 -21.723 1.00 87.88 82 LEU A N 1
ATOM 612 C CA . LEU A 1 82 ? 10.756 8.289 -21.685 1.00 87.88 82 LEU A CA 1
ATOM 613 C C . LEU A 1 82 ? 9.824 7.303 -20.970 1.00 87.88 82 LEU A C 1
ATOM 615 O O . LEU A 1 82 ? 8.914 7.726 -20.257 1.00 87.88 82 LEU A O 1
ATOM 619 N N . ALA A 1 83 ? 10.080 5.999 -21.101 1.00 88.00 83 ALA A N 1
ATOM 620 C CA . ALA A 1 83 ? 9.311 4.966 -20.410 1.00 88.00 83 ALA A CA 1
ATOM 621 C C . ALA A 1 83 ? 9.479 5.036 -18.880 1.00 88.00 83 ALA A C 1
ATOM 623 O O . ALA A 1 83 ? 8.564 4.671 -18.140 1.00 88.00 83 ALA A O 1
ATOM 624 N N . SER A 1 84 ? 10.600 5.575 -18.385 1.00 92.00 84 SER A N 1
ATOM 625 C CA . SER A 1 84 ? 10.857 5.729 -16.950 1.00 92.00 84 SER A CA 1
ATOM 626 C C . SER A 1 84 ? 9.869 6.679 -16.273 1.00 92.00 84 SER A C 1
ATOM 628 O O . SER A 1 84 ? 9.580 6.513 -15.090 1.00 92.00 84 SER A O 1
ATOM 630 N N . ALA A 1 85 ? 9.279 7.629 -17.008 1.00 91.44 85 ALA A N 1
ATOM 631 C CA . ALA A 1 85 ? 8.237 8.503 -16.468 1.00 91.44 85 ALA A CA 1
ATOM 632 C C . ALA A 1 85 ? 7.006 7.711 -15.985 1.00 91.44 85 ALA A C 1
ATOM 634 O O . ALA A 1 85 ? 6.357 8.102 -15.013 1.00 91.44 85 ALA A O 1
ATOM 635 N N . ALA A 1 86 ? 6.719 6.561 -16.606 1.00 93.19 86 ALA A N 1
ATOM 636 C CA . ALA A 1 86 ? 5.616 5.690 -16.216 1.00 93.19 86 ALA A CA 1
ATOM 637 C C . ALA A 1 86 ? 5.880 4.904 -14.915 1.00 93.19 86 ALA A C 1
ATOM 639 O O . ALA A 1 86 ? 4.939 4.350 -14.344 1.00 93.19 86 ALA A O 1
ATOM 640 N N . LEU A 1 87 ? 7.113 4.899 -14.387 1.00 92.50 87 LEU A N 1
ATOM 641 C CA . LEU A 1 87 ? 7.418 4.293 -13.083 1.00 92.50 87 LEU A CA 1
ATOM 642 C C . LEU A 1 87 ? 6.657 4.969 -11.944 1.00 92.50 87 LEU A C 1
ATOM 644 O O . LEU A 1 87 ? 6.264 4.294 -10.999 1.00 92.50 87 LEU A O 1
ATOM 648 N N . ILE A 1 88 ? 6.428 6.282 -12.044 1.00 93.38 88 ILE A N 1
ATOM 649 C CA . ILE A 1 88 ? 5.707 7.049 -11.026 1.00 93.38 88 ILE A CA 1
ATOM 650 C C . ILE A 1 88 ? 4.262 6.539 -10.898 1.00 93.38 88 ILE A C 1
ATOM 652 O O . ILE A 1 88 ? 3.931 6.001 -9.838 1.00 93.38 88 ILE A O 1
ATOM 656 N N . PRO A 1 89 ? 3.397 6.632 -11.932 1.00 95.81 89 PRO A N 1
ATOM 657 C CA . PRO A 1 89 ? 2.028 6.135 -11.823 1.00 95.81 89 PRO A CA 1
ATOM 658 C C . PRO A 1 89 ? 1.978 4.632 -11.530 1.00 95.81 89 PRO A C 1
ATOM 660 O O . PRO A 1 89 ? 1.096 4.197 -10.797 1.00 95.81 89 PRO A O 1
ATOM 663 N N . PHE A 1 90 ? 2.941 3.844 -12.019 1.00 94.69 90 PHE A N 1
ATOM 664 C CA . PHE A 1 90 ? 3.026 2.417 -11.711 1.00 94.69 90 PHE A CA 1
ATOM 665 C C . PHE A 1 90 ? 3.283 2.143 -10.221 1.00 94.69 90 PHE A C 1
ATOM 667 O O . PHE A 1 90 ? 2.540 1.386 -9.600 1.00 94.69 90 PHE A O 1
ATOM 674 N N . ALA A 1 91 ? 4.288 2.788 -9.620 1.00 94.94 91 ALA A N 1
ATOM 675 C CA . ALA A 1 91 ? 4.612 2.626 -8.204 1.00 94.94 91 ALA A CA 1
ATOM 676 C C . ALA A 1 91 ? 3.478 3.127 -7.296 1.00 94.94 91 ALA A C 1
ATOM 678 O O . ALA A 1 91 ? 3.141 2.464 -6.314 1.00 94.94 91 ALA A O 1
ATOM 679 N N . PHE A 1 92 ? 2.838 4.249 -7.648 1.00 95.94 92 PHE A N 1
ATOM 680 C CA . PHE A 1 92 ? 1.651 4.736 -6.939 1.00 95.94 92 PHE A CA 1
ATOM 681 C C . PHE A 1 92 ? 0.485 3.751 -7.028 1.00 95.94 92 PHE A C 1
ATOM 683 O O . PHE A 1 92 ? -0.174 3.492 -6.023 1.00 95.94 92 PHE A O 1
ATOM 690 N N . ALA A 1 93 ? 0.246 3.165 -8.201 1.00 96.38 93 ALA A N 1
ATOM 691 C CA . ALA A 1 93 ? -0.817 2.188 -8.387 1.00 96.38 93 ALA A CA 1
ATOM 692 C C . ALA A 1 93 ? -0.566 0.901 -7.574 1.00 96.38 93 ALA A C 1
ATOM 694 O O . ALA A 1 93 ? -1.503 0.378 -6.970 1.00 96.38 93 ALA A O 1
ATOM 695 N N . LEU A 1 94 ? 0.689 0.446 -7.463 1.00 94.75 94 LEU A N 1
ATOM 696 C CA . LEU A 1 94 ? 1.074 -0.662 -6.578 1.00 94.75 94 LEU A CA 1
ATOM 697 C C . LEU A 1 94 ? 0.918 -0.317 -5.091 1.00 94.75 94 LEU A C 1
ATOM 699 O O . LEU A 1 94 ? 0.399 -1.126 -4.323 1.00 94.75 94 LEU A O 1
ATOM 703 N N . ALA A 1 95 ? 1.329 0.883 -4.670 1.00 95.44 95 ALA A N 1
ATOM 704 C CA . ALA A 1 95 ? 1.124 1.340 -3.294 1.00 95.44 95 ALA A CA 1
ATOM 705 C C . ALA A 1 95 ? -0.376 1.382 -2.959 1.00 95.44 95 ALA A C 1
ATOM 707 O O . ALA A 1 95 ? -0.802 0.955 -1.884 1.00 95.44 95 ALA A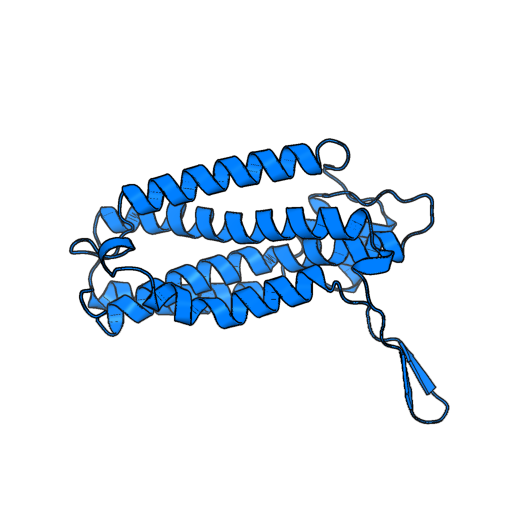 O 1
ATOM 708 N N . TRP A 1 96 ? -1.191 1.813 -3.925 1.00 96.31 96 TRP A N 1
ATOM 709 C CA . TRP A 1 96 ? -2.643 1.808 -3.815 1.00 96.31 96 TRP A CA 1
ATOM 710 C C . TRP A 1 96 ? -3.220 0.403 -3.646 1.00 96.31 96 TRP A C 1
ATOM 712 O O . TRP A 1 96 ? -4.141 0.232 -2.854 1.00 96.31 96 TRP A O 1
ATOM 722 N N . TRP A 1 97 ? -2.680 -0.619 -4.323 1.00 94.94 97 TRP A N 1
ATOM 723 C CA . TRP A 1 97 ? -3.122 -2.001 -4.103 1.00 94.94 97 TRP A CA 1
ATOM 724 C C . TRP A 1 97 ? -2.959 -2.413 -2.644 1.00 94.94 97 TRP A C 1
ATOM 726 O O . TRP A 1 97 ? -3.878 -2.975 -2.058 1.00 94.94 97 TRP A O 1
ATOM 736 N N . ILE A 1 98 ? -1.809 -2.106 -2.044 1.00 93.38 98 ILE A N 1
ATOM 737 C CA . ILE A 1 98 ? -1.509 -2.470 -0.656 1.00 93.38 98 ILE A CA 1
ATOM 738 C C . ILE A 1 98 ? -2.452 -1.744 0.308 1.00 93.38 98 ILE A C 1
ATOM 740 O O . ILE A 1 98 ? -3.001 -2.374 1.214 1.00 93.38 98 ILE A O 1
ATOM 744 N N . LEU A 1 99 ? -2.687 -0.447 0.091 1.00 94.25 99 LEU A N 1
ATOM 745 C CA . LEU A 1 99 ? -3.640 0.336 0.882 1.00 94.25 99 LEU A CA 1
ATOM 746 C C . LEU A 1 99 ? -5.069 -0.193 0.740 1.00 94.25 99 LEU A C 1
ATOM 748 O O . LEU A 1 99 ? -5.761 -0.383 1.738 1.00 94.25 99 LEU A O 1
ATOM 752 N N . ALA A 1 100 ? -5.508 -0.476 -0.485 1.00 94.94 100 ALA A N 1
ATOM 753 C CA . ALA A 1 100 ? -6.859 -0.944 -0.744 1.00 94.94 100 ALA A CA 1
ATOM 754 C C . ALA A 1 100 ? -7.096 -2.352 -0.184 1.00 94.94 100 ALA A C 1
ATOM 756 O O . ALA A 1 100 ? -8.109 -2.582 0.469 1.00 94.94 100 ALA A O 1
ATOM 757 N N . LEU A 1 101 ? -6.146 -3.276 -0.354 1.00 94.62 101 LEU A N 1
ATOM 758 C CA . LEU A 1 101 ? -6.210 -4.603 0.265 1.00 94.62 101 LEU A CA 1
ATOM 759 C C . LEU A 1 101 ? -6.217 -4.507 1.794 1.00 94.62 101 LEU A C 1
ATOM 761 O O . LEU A 1 101 ? -6.993 -5.207 2.441 1.00 94.62 101 LEU A O 1
ATOM 765 N N . SER A 1 102 ? -5.423 -3.599 2.370 1.00 93.94 102 SER A N 1
ATOM 766 C CA . SER A 1 102 ? -5.457 -3.317 3.810 1.00 93.94 102 SER A CA 1
ATOM 767 C C . SER A 1 102 ? -6.836 -2.834 4.255 1.00 93.94 102 SER A C 1
ATOM 769 O O . SER A 1 102 ? -7.349 -3.322 5.255 1.00 93.94 102 SER A O 1
ATOM 771 N N . ALA A 1 103 ? -7.467 -1.929 3.502 1.00 94.19 103 ALA A N 1
ATOM 772 C CA . ALA A 1 103 ? -8.801 -1.417 3.810 1.00 94.19 103 ALA A CA 1
ATOM 773 C C . ALA A 1 103 ? -9.898 -2.480 3.655 1.00 94.19 103 ALA A C 1
ATOM 775 O O . ALA A 1 103 ? -10.842 -2.500 4.442 1.00 94.19 103 ALA A O 1
ATOM 776 N N . VAL A 1 104 ? -9.782 -3.380 2.675 1.00 94.50 104 VAL A N 1
ATOM 777 C CA . VAL A 1 104 ? -10.699 -4.519 2.498 1.00 94.50 104 VAL A CA 1
ATOM 778 C C . VAL A 1 104 ? -10.585 -5.496 3.671 1.00 94.50 104 VAL A C 1
ATOM 780 O O . VAL A 1 104 ? -11.601 -5.921 4.217 1.00 94.50 104 VAL A O 1
ATOM 783 N N . LEU A 1 105 ? -9.364 -5.838 4.090 1.00 93.44 105 LEU A N 1
ATOM 784 C CA . LEU A 1 105 ? -9.150 -6.736 5.228 1.00 93.44 105 LEU A CA 1
ATOM 785 C C . LEU A 1 105 ? -9.571 -6.090 6.549 1.00 93.44 105 LEU A C 1
ATOM 787 O O . LEU A 1 105 ? -10.246 -6.731 7.347 1.00 93.44 105 LEU A O 1
ATOM 791 N N . ALA A 1 106 ? -9.251 -4.811 6.750 1.00 92.31 106 ALA A N 1
ATOM 792 C CA . ALA 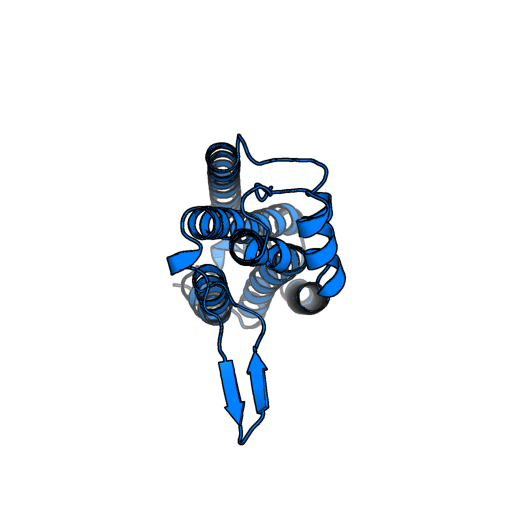A 1 106 ? -9.692 -4.068 7.923 1.00 92.31 106 ALA A CA 1
ATOM 793 C C . ALA A 1 106 ? -11.218 -3.965 7.990 1.00 92.31 106 ALA A C 1
ATOM 795 O O . ALA A 1 106 ? -11.778 -4.087 9.068 1.00 92.31 106 ALA A O 1
ATOM 796 N N . TRP A 1 107 ? -11.911 -3.815 6.858 1.00 93.38 107 TRP A N 1
ATOM 797 C CA . TRP A 1 107 ? -13.373 -3.866 6.837 1.00 93.38 107 TRP A CA 1
ATOM 798 C C . TRP A 1 107 ? -13.909 -5.202 7.358 1.00 93.38 107 TRP A C 1
ATOM 800 O O . TRP A 1 107 ? -14.810 -5.224 8.192 1.00 93.38 107 TRP A O 1
ATOM 810 N N . ALA A 1 108 ? -13.325 -6.318 6.911 1.00 91.19 108 ALA A N 1
ATOM 811 C CA . ALA A 1 108 ? -13.711 -7.638 7.399 1.00 91.19 108 ALA A CA 1
ATOM 812 C C . ALA A 1 108 ? -13.429 -7.788 8.906 1.00 91.19 108 ALA A C 1
ATOM 814 O O . ALA A 1 108 ? -14.274 -8.310 9.634 1.00 91.19 108 ALA A O 1
ATOM 815 N N . GLY A 1 109 ? -12.287 -7.272 9.373 1.00 89.00 109 GLY A N 1
ATOM 816 C CA . GLY A 1 109 ? -11.925 -7.247 10.790 1.00 89.00 109 GLY A CA 1
ATOM 817 C C . GLY A 1 109 ? -12.843 -6.368 11.638 1.00 89.00 109 GLY A C 1
ATOM 818 O O . GLY A 1 109 ? -13.199 -6.754 12.740 1.00 89.00 109 GLY A O 1
ATOM 819 N N . VAL A 1 110 ? -13.307 -5.234 11.114 1.00 90.19 110 VAL A N 1
ATOM 820 C CA . VAL A 1 110 ? -14.277 -4.356 11.787 1.00 90.19 110 VAL A CA 1
ATOM 821 C C . VAL A 1 110 ? -15.660 -5.010 11.886 1.00 90.19 110 VAL A C 1
ATOM 823 O O . VAL A 1 110 ? -16.369 -4.798 12.860 1.00 90.19 110 VAL A O 1
ATOM 826 N N . ILE A 1 111 ? -16.064 -5.845 10.922 1.00 89.75 111 ILE A N 1
ATOM 827 C CA . ILE A 1 111 ? -17.341 -6.579 11.015 1.00 89.75 111 ILE A CA 1
ATOM 828 C C . ILE A 1 111 ? -17.270 -7.713 12.041 1.00 89.75 111 ILE A C 1
ATOM 830 O O . ILE A 1 111 ? -18.274 -8.016 12.688 1.00 89.75 111 ILE A O 1
ATOM 834 N N . ARG A 1 112 ? -16.111 -8.370 12.168 1.00 88.25 112 ARG A N 1
ATOM 835 C CA . ARG A 1 112 ? -15.877 -9.486 13.098 1.00 88.25 112 ARG A CA 1
ATOM 836 C C . ARG A 1 112 ? -14.596 -9.282 13.913 1.00 88.25 112 ARG A C 1
ATOM 838 O O . ARG A 1 112 ? -13.646 -10.060 13.760 1.00 88.25 112 ARG A O 1
ATOM 845 N N . PRO A 1 113 ? -14.562 -8.274 14.803 1.00 85.75 113 PRO A N 1
ATOM 846 C CA . PRO A 1 113 ? -13.371 -7.992 15.599 1.00 85.75 113 PRO A CA 1
ATOM 847 C C . PRO A 1 113 ? -13.089 -9.123 16.595 1.00 85.75 113 PRO A C 1
ATOM 849 O O . PRO A 1 113 ? -11.939 -9.365 16.938 1.00 85.75 113 PRO A O 1
ATOM 852 N N . ASP A 1 114 ? -14.122 -9.884 16.974 1.00 86.19 114 ASP A N 1
ATOM 853 C CA . ASP A 1 114 ? -14.040 -11.089 17.802 1.00 86.19 114 ASP A CA 1
ATOM 854 C C . ASP A 1 114 ? -13.186 -12.209 17.188 1.00 86.19 114 ASP A C 1
ATOM 856 O O . ASP A 1 114 ? -12.668 -13.056 17.915 1.00 86.19 114 ASP A O 1
ATOM 860 N N . ILE A 1 115 ? -13.059 -12.229 15.858 1.00 88.19 115 ILE A N 1
ATOM 861 C CA . ILE A 1 115 ? -12.246 -13.207 15.128 1.00 88.19 115 ILE A CA 1
ATOM 862 C C . ILE A 1 115 ? -10.905 -12.602 14.727 1.00 88.19 115 ILE A C 1
ATOM 864 O O . ILE A 1 115 ? -9.895 -13.300 14.761 1.00 88.19 115 ILE A O 1
ATOM 868 N N . ASP A 1 116 ? -10.894 -11.340 14.293 1.00 88.75 116 ASP A N 1
ATOM 869 C CA . ASP A 1 116 ? -9.700 -10.726 13.717 1.00 88.75 116 ASP A CA 1
ATOM 870 C C . ASP A 1 116 ? -8.720 -10.208 14.773 1.00 88.75 116 ASP A C 1
ATOM 872 O O . ASP A 1 116 ? -7.522 -10.180 14.516 1.00 88.75 116 ASP A O 1
ATOM 876 N N . VAL A 1 117 ? -9.179 -9.818 15.962 1.00 88.88 117 VAL A N 1
ATOM 877 C CA . VAL A 1 117 ? -8.322 -9.183 16.969 1.00 88.88 117 VAL A CA 1
ATOM 878 C C . VAL A 1 117 ? -7.931 -10.170 18.062 1.00 88.88 117 VAL A C 1
ATOM 880 O O . VAL A 1 117 ? -8.775 -10.797 18.699 1.00 88.88 117 VAL A O 1
ATOM 883 N N . VAL A 1 118 ? -6.628 -10.264 18.329 1.00 88.56 118 VAL A N 1
ATOM 884 C CA . VAL A 1 118 ? -6.080 -11.043 19.445 1.00 88.56 118 VAL A CA 1
ATOM 885 C C . VAL A 1 118 ? -5.355 -10.135 20.429 1.00 88.56 118 VAL A C 1
ATOM 887 O O . VAL A 1 118 ? -4.547 -9.293 20.037 1.00 88.56 118 VAL A O 1
ATOM 890 N N . GLN A 1 119 ? -5.620 -10.329 21.720 1.00 85.88 119 GLN A N 1
ATOM 891 C CA . GLN A 1 119 ? -4.914 -9.654 22.806 1.00 85.88 119 GLN A CA 1
ATOM 892 C C . GLN A 1 119 ? -4.119 -10.684 23.607 1.00 85.88 119 GLN A C 1
ATOM 894 O O . GLN A 1 119 ? -4.660 -11.685 24.079 1.00 85.88 119 GLN A O 1
ATOM 899 N N . PHE A 1 120 ? -2.819 -10.439 23.760 1.00 83.88 120 PHE A N 1
ATOM 900 C CA . PHE A 1 120 ? -1.942 -11.303 24.540 1.00 83.88 120 PHE A CA 1
ATOM 901 C C . PHE A 1 120 ? -1.759 -10.729 25.941 1.00 83.88 120 PHE A C 1
ATOM 903 O O . PHE A 1 120 ? -1.321 -9.591 26.104 1.00 83.88 120 PHE A O 1
ATOM 910 N N . ILE A 1 121 ? -2.045 -11.543 26.955 1.00 84.00 121 ILE A N 1
ATOM 911 C CA . ILE A 1 121 ? -1.788 -11.209 28.355 1.00 84.00 121 ILE A CA 1
ATOM 912 C C . ILE A 1 121 ? -0.597 -12.043 28.807 1.00 84.00 121 ILE A C 1
ATOM 914 O O . ILE A 1 121 ? -0.694 -13.263 28.960 1.00 84.00 121 ILE A O 1
ATOM 918 N N . VAL A 1 122 ? 0.548 -11.391 28.991 1.00 83.38 122 VAL A N 1
ATOM 919 C CA . VAL A 1 122 ? 1.753 -12.050 29.490 1.00 83.38 122 VAL A CA 1
ATOM 920 C C . VAL A 1 122 ? 1.751 -11.937 31.005 1.00 83.38 122 VAL A C 1
ATOM 922 O O . VAL A 1 122 ? 1.921 -10.856 31.568 1.00 83.38 122 VAL A O 1
ATOM 925 N N . ARG A 1 123 ? 1.568 -13.077 31.673 1.00 84.25 123 ARG A N 1
ATOM 926 C CA . ARG A 1 123 ? 1.667 -13.171 33.130 1.00 84.25 123 ARG A CA 1
ATOM 927 C C . ARG A 1 123 ? 3.082 -13.549 33.524 1.00 84.25 123 ARG A C 1
ATOM 929 O O . ARG A 1 123 ? 3.511 -14.678 33.283 1.00 84.25 123 ARG A O 1
ATOM 936 N N . TRP A 1 124 ? 3.797 -12.619 34.147 1.00 81.44 124 TRP A N 1
ATOM 937 C CA . TRP A 1 124 ? 5.113 -12.885 34.721 1.00 81.44 124 TRP A CA 1
ATOM 938 C C . TRP A 1 124 ? 5.085 -12.626 36.229 1.00 81.44 124 TRP A C 1
ATOM 940 O O . TRP A 1 124 ? 5.056 -11.490 36.704 1.00 81.44 124 TRP A O 1
ATOM 950 N N . GLY A 1 125 ? 5.081 -13.705 37.015 1.00 83.81 125 GLY A N 1
ATOM 951 C CA . GLY A 1 125 ? 4.973 -13.624 38.472 1.00 83.81 125 GLY A CA 1
ATOM 952 C C . GLY A 1 125 ? 3.602 -13.109 38.925 1.00 83.81 125 GLY A C 1
ATOM 953 O O . GLY A 1 125 ? 2.590 -13.750 38.668 1.00 83.81 125 GLY A O 1
ATOM 954 N N . ARG A 1 126 ? 3.579 -11.974 39.640 1.00 76.25 126 ARG A N 1
ATOM 955 C CA . ARG A 1 126 ? 2.346 -11.292 40.093 1.00 76.25 126 ARG A CA 1
ATOM 956 C C . ARG A 1 126 ? 1.906 -10.143 39.178 1.00 76.25 126 ARG A C 1
ATOM 958 O O . ARG A 1 126 ? 0.956 -9.448 39.521 1.00 76.25 126 ARG A O 1
ATOM 965 N N . GLN A 1 127 ? 2.626 -9.895 38.086 1.00 71.69 127 GLN A N 1
ATOM 966 C CA . GLN A 1 127 ? 2.293 -8.832 37.146 1.00 71.69 127 GLN A CA 1
ATOM 967 C C . GLN A 1 127 ? 1.625 -9.426 35.910 1.00 71.69 127 GLN A C 1
ATOM 969 O O . GLN A 1 127 ? 2.188 -10.301 35.244 1.00 71.69 127 GLN A O 1
ATOM 974 N N . ASP A 1 128 ? 0.436 -8.911 35.621 1.00 82.44 128 ASP A N 1
ATOM 975 C CA . ASP A 1 128 ? -0.268 -9.128 34.367 1.00 82.44 128 ASP A CA 1
ATOM 976 C C . ASP A 1 128 ? 0.086 -7.944 33.461 1.00 82.44 128 ASP A C 1
ATOM 978 O O . ASP A 1 128 ? -0.269 -6.806 33.762 1.00 82.44 128 ASP A O 1
ATOM 982 N N . ASN A 1 129 ? 0.835 -8.206 32.387 1.00 80.94 129 ASN A N 1
ATOM 983 C CA . ASN A 1 129 ? 1.129 -7.211 31.360 1.00 80.94 129 ASN A CA 1
ATOM 984 C C . ASN A 1 129 ? 0.275 -7.511 30.129 1.00 80.94 129 ASN A C 1
ATOM 986 O O . ASN A 1 129 ? 0.465 -8.527 29.454 1.00 80.94 129 ASN A O 1
ATOM 990 N N . GLU A 1 130 ? -0.663 -6.616 29.844 1.00 81.00 130 GLU A N 1
ATOM 991 C CA . GLU A 1 130 ? -1.478 -6.664 28.636 1.00 81.00 130 GLU A CA 1
ATOM 992 C C . GLU A 1 130 ? -0.697 -6.033 27.482 1.00 81.00 130 GLU A C 1
ATOM 994 O O . GLU A 1 130 ? -0.322 -4.861 27.531 1.00 81.00 130 GLU A O 1
ATOM 999 N N . LEU A 1 131 ? -0.411 -6.825 26.448 1.00 82.75 131 LEU A N 1
ATOM 1000 C CA . LEU A 1 131 ? 0.175 -6.304 25.220 1.00 82.75 131 LEU A CA 1
ATOM 1001 C C . LEU A 1 131 ? -0.910 -5.626 24.373 1.00 82.75 131 LEU A C 1
ATOM 1003 O O . LEU A 1 131 ? -2.074 -6.041 24.434 1.00 82.75 131 LEU A O 1
ATOM 1007 N N . PRO A 1 132 ? -0.541 -4.626 23.548 1.00 81.38 132 PRO A N 1
ATOM 1008 C CA . PRO A 1 132 ? -1.467 -4.034 22.598 1.00 81.38 132 PRO A CA 1
ATOM 1009 C C . PRO A 1 132 ? -2.090 -5.124 21.714 1.00 81.38 132 PRO A C 1
ATOM 1011 O O . PRO A 1 132 ? -1.361 -6.000 21.234 1.00 81.38 132 PRO A O 1
ATOM 1014 N N . PRO A 1 133 ? -3.414 -5.105 21.509 1.00 85.00 133 PRO A N 1
ATOM 1015 C CA . PRO A 1 133 ? -4.074 -6.060 20.633 1.00 85.00 133 PRO A CA 1
ATOM 1016 C C . PRO A 1 133 ? -3.617 -5.899 19.181 1.00 85.00 133 PRO A C 1
ATOM 1018 O O . PRO A 1 133 ? -3.247 -4.813 18.730 1.00 85.00 133 PRO A O 1
ATOM 1021 N N . ILE A 1 134 ? -3.647 -7.005 18.442 1.00 86.69 134 ILE A N 1
ATOM 1022 C CA . ILE A 1 134 ? -3.143 -7.088 17.071 1.00 86.69 134 ILE A CA 1
ATOM 1023 C C . ILE A 1 134 ? -4.218 -7.715 16.180 1.00 86.69 134 ILE A C 1
ATOM 1025 O O . ILE A 1 134 ? -4.830 -8.715 16.556 1.00 86.69 134 ILE A O 1
ATOM 1029 N N . SER A 1 135 ? -4.419 -7.153 14.984 1.00 89.12 135 SER A N 1
ATOM 1030 C CA . SER A 1 135 ? -5.243 -7.765 13.932 1.00 89.12 135 SER A CA 1
ATOM 1031 C C . SER A 1 135 ? -4.492 -8.925 13.259 1.00 89.12 135 SER A C 1
ATOM 1033 O O . SER A 1 135 ? -3.355 -8.779 12.785 1.00 89.12 135 SER A O 1
ATOM 1035 N N . ILE A 1 136 ? -5.134 -10.090 13.195 1.00 89.25 136 ILE A N 1
ATOM 1036 C CA . ILE A 1 136 ? -4.673 -11.283 12.486 1.00 89.25 136 ILE A CA 1
ATOM 1037 C C . ILE A 1 136 ? -4.596 -10.982 10.991 1.00 89.25 136 ILE A C 1
ATOM 1039 O O . ILE A 1 136 ? -3.570 -11.266 10.374 1.00 89.25 136 ILE A O 1
ATOM 1043 N N . GLY A 1 137 ? -5.628 -10.366 10.409 1.00 86.38 137 GLY A N 1
ATOM 1044 C CA . GLY A 1 137 ? -5.658 -9.976 9.003 1.00 86.38 137 GLY A CA 1
ATOM 1045 C C . GLY A 1 137 ? -4.501 -9.049 8.633 1.00 86.38 137 GLY A C 1
ATOM 1046 O O . GLY A 1 137 ? -3.808 -9.292 7.640 1.00 86.38 137 GLY A O 1
ATOM 1047 N N . ALA A 1 138 ? -4.225 -8.044 9.468 1.00 86.62 138 ALA A N 1
ATOM 1048 C CA . ALA A 1 138 ? -3.071 -7.163 9.303 1.00 86.62 138 ALA A CA 1
ATOM 1049 C C . ALA A 1 138 ? -1.744 -7.931 9.378 1.00 86.62 138 ALA A C 1
ATOM 1051 O O . ALA A 1 138 ? -0.888 -7.780 8.506 1.00 86.62 138 ALA A O 1
ATOM 1052 N N . SER A 1 139 ? -1.595 -8.803 10.379 1.00 88.00 139 SER A N 1
ATOM 1053 C CA . SER A 1 139 ? -0.383 -9.606 10.580 1.00 88.00 139 SER A CA 1
ATOM 1054 C C . SER A 1 139 ? -0.111 -10.542 9.403 1.00 88.00 139 SER A C 1
ATOM 1056 O O . SER A 1 139 ? 1.022 -10.638 8.930 1.00 88.00 139 SER A O 1
ATOM 1058 N N . VAL A 1 140 ? -1.152 -11.203 8.888 1.00 90.06 140 VAL A N 1
ATOM 1059 C CA . VAL A 1 140 ? -1.062 -12.083 7.718 1.00 90.06 140 VAL A CA 1
ATOM 1060 C C . VAL A 1 140 ? -0.688 -11.283 6.477 1.00 90.06 140 VAL A C 1
ATOM 1062 O O . VAL A 1 140 ? 0.238 -11.677 5.768 1.00 90.06 140 VAL A O 1
ATOM 1065 N N . LEU A 1 141 ? -1.345 -10.148 6.217 1.00 88.75 141 LEU A N 1
ATOM 1066 C CA . LEU A 1 141 ? -1.009 -9.307 5.068 1.00 88.75 141 LEU A CA 1
ATOM 1067 C C . LEU A 1 141 ? 0.436 -8.803 5.160 1.00 88.75 141 LEU A C 1
ATOM 1069 O O . LEU A 1 141 ? 1.181 -8.910 4.190 1.00 88.75 141 LEU A O 1
ATOM 1073 N N . GLN A 1 142 ? 0.859 -8.293 6.316 1.00 86.62 142 GLN A N 1
ATOM 1074 C CA . GLN A 1 142 ? 2.216 -7.790 6.518 1.00 86.62 142 GLN A CA 1
ATOM 1075 C C . GLN A 1 142 ? 3.265 -8.897 6.370 1.00 86.62 142 GLN A C 1
ATOM 1077 O O . GLN A 1 142 ? 4.317 -8.672 5.762 1.00 86.62 142 GLN A O 1
ATOM 1082 N N . PHE A 1 143 ? 2.979 -10.101 6.871 1.00 88.75 143 PHE A N 1
ATOM 1083 C CA . PHE A 1 143 ? 3.824 -11.272 6.660 1.00 88.75 143 PHE A CA 1
ATOM 1084 C C . PHE A 1 143 ? 3.942 -11.598 5.170 1.00 88.75 143 PHE A C 1
ATOM 1086 O O . PHE A 1 143 ? 5.057 -11.682 4.652 1.00 88.75 143 PHE A O 1
ATOM 1093 N N . LEU A 1 144 ? 2.811 -11.690 4.463 1.00 88.81 144 LEU A N 1
ATOM 1094 C CA . LEU A 1 144 ? 2.772 -11.956 3.026 1.00 88.81 144 LEU A CA 1
ATOM 1095 C C . LEU A 1 144 ? 3.548 -10.898 2.237 1.00 88.81 144 LEU A C 1
ATOM 1097 O O . LEU A 1 144 ? 4.395 -11.261 1.431 1.00 88.81 144 LEU A O 1
ATOM 1101 N N . LEU A 1 145 ? 3.345 -9.608 2.512 1.00 84.88 145 LEU A N 1
ATOM 1102 C CA . LEU A 1 145 ? 4.093 -8.516 1.878 1.00 84.88 145 LEU A CA 1
ATOM 1103 C C . LEU A 1 145 ? 5.600 -8.600 2.149 1.00 84.88 145 LEU A C 1
ATOM 1105 O O . LEU A 1 145 ? 6.400 -8.213 1.303 1.00 84.88 145 LEU A O 1
ATOM 1109 N N . SER A 1 146 ? 6.002 -9.110 3.312 1.00 82.38 146 SER A N 1
ATOM 1110 C CA . SER A 1 146 ? 7.416 -9.237 3.676 1.00 82.38 146 SER A CA 1
ATOM 1111 C C . SER A 1 146 ? 8.100 -10.409 2.972 1.00 82.38 146 SER A C 1
ATOM 1113 O O . SER A 1 146 ? 9.271 -10.303 2.611 1.00 82.38 146 SER A O 1
ATOM 1115 N N . ILE A 1 147 ? 7.387 -11.516 2.739 1.00 86.88 147 ILE A N 1
ATOM 1116 C CA . ILE A 1 147 ? 7.961 -12.706 2.090 1.00 86.88 147 ILE A CA 1
ATOM 1117 C C . ILE A 1 147 ? 7.734 -12.747 0.577 1.00 86.88 147 ILE A C 1
ATOM 1119 O O . ILE A 1 147 ? 8.493 -13.408 -0.128 1.00 86.88 147 ILE A O 1
ATOM 1123 N N . ALA A 1 148 ? 6.706 -12.064 0.064 1.00 84.81 148 ALA A N 1
ATOM 1124 C CA . ALA A 1 148 ? 6.293 -12.159 -1.333 1.00 84.81 148 ALA A CA 1
ATOM 1125 C C . ALA A 1 148 ? 7.151 -11.318 -2.280 1.00 84.81 148 ALA A C 1
ATOM 1127 O O . ALA A 1 148 ? 7.201 -11.647 -3.463 1.00 84.81 148 ALA A O 1
ATOM 1128 N N . THR A 1 149 ? 7.864 -10.293 -1.798 1.00 78.38 149 THR A N 1
ATOM 1129 C CA . THR A 1 149 ? 8.674 -9.409 -2.655 1.00 78.38 149 THR A CA 1
ATOM 1130 C C . THR A 1 149 ? 9.684 -10.192 -3.497 1.00 78.38 149 THR A C 1
ATOM 1132 O O . THR A 1 149 ? 9.714 -10.046 -4.715 1.00 78.38 149 THR A O 1
ATOM 1135 N N . ILE A 1 150 ? 10.477 -11.083 -2.889 1.00 80.81 150 ILE A N 1
ATOM 1136 C CA . ILE A 1 150 ? 11.508 -11.848 -3.616 1.00 80.81 150 ILE A CA 1
ATOM 1137 C C . ILE A 1 150 ? 10.889 -12.840 -4.629 1.00 80.81 150 ILE A C 1
ATOM 1139 O O . ILE A 1 150 ? 11.315 -12.836 -5.789 1.00 80.81 150 ILE A O 1
ATOM 1143 N N . PRO A 1 151 ? 9.896 -13.680 -4.260 1.00 83.88 151 PRO A N 1
ATOM 1144 C CA . PRO A 1 151 ? 9.175 -14.519 -5.215 1.00 83.88 151 PRO A CA 1
ATOM 1145 C C . PRO A 1 151 ? 8.506 -13.730 -6.342 1.00 83.88 151 PRO A C 1
ATOM 1147 O O . PRO A 1 151 ? 8.610 -14.139 -7.495 1.00 83.88 151 PRO A O 1
ATOM 1150 N N . ALA A 1 152 ? 7.870 -12.594 -6.040 1.00 80.62 152 ALA A N 1
ATOM 1151 C CA . ALA A 1 152 ? 7.191 -11.769 -7.035 1.00 80.62 152 ALA A CA 1
ATOM 1152 C C . ALA A 1 152 ? 8.164 -11.285 -8.116 1.00 80.62 152 ALA A C 1
ATOM 1154 O O . ALA A 1 152 ? 7.887 -11.452 -9.301 1.00 80.62 152 ALA A O 1
ATOM 1155 N N . VAL A 1 153 ? 9.346 -10.787 -7.728 1.00 77.94 153 VAL A N 1
ATOM 1156 C CA . VAL A 1 153 ? 10.384 -10.382 -8.693 1.00 77.94 153 VAL A CA 1
ATOM 1157 C C . VAL A 1 153 ? 10.824 -11.566 -9.562 1.00 77.94 153 VAL A C 1
ATOM 1159 O O . VAL A 1 153 ? 11.000 -11.414 -10.766 1.00 77.94 153 VAL A O 1
ATOM 1162 N N . LYS A 1 154 ? 10.973 -12.765 -8.982 1.00 77.31 154 LYS A N 1
ATOM 1163 C CA . LYS A 1 154 ? 11.402 -13.961 -9.730 1.00 77.31 154 LYS A CA 1
ATOM 1164 C C . LYS A 1 154 ? 10.352 -14.510 -10.693 1.00 77.31 154 LYS A C 1
ATOM 1166 O O . LYS A 1 154 ? 10.729 -15.093 -11.706 1.00 77.31 154 LYS A O 1
ATOM 1171 N N . LEU A 1 155 ? 9.070 -14.388 -10.359 1.00 82.00 155 LEU A N 1
ATOM 1172 C CA . LEU A 1 155 ? 7.968 -14.884 -11.188 1.00 82.00 155 LEU A CA 1
ATOM 1173 C C . LEU A 1 155 ? 7.660 -13.951 -12.364 1.00 82.00 155 LEU A C 1
ATOM 1175 O O . LEU A 1 155 ? 7.119 -14.397 -13.374 1.00 82.00 155 LEU A O 1
ATOM 1179 N N . LEU A 1 156 ? 8.011 -12.671 -12.244 1.00 83.06 156 LEU A N 1
ATOM 1180 C CA . LEU A 1 156 ? 7.816 -11.688 -13.299 1.00 83.06 156 LEU A CA 1
ATOM 1181 C C . LEU A 1 156 ? 8.960 -11.749 -14.318 1.00 83.06 156 LEU A C 1
ATOM 1183 O O . LEU A 1 156 ? 10.130 -11.941 -13.985 1.00 83.06 156 LEU A O 1
ATOM 1187 N N . SER A 1 157 ? 8.606 -11.588 -15.592 1.00 85.38 157 SER A N 1
ATOM 1188 C CA . SER A 1 157 ? 9.583 -11.432 -16.670 1.00 85.38 157 SER A CA 1
ATOM 1189 C C . SER A 1 157 ? 10.258 -10.058 -16.563 1.00 85.38 157 SER A C 1
ATOM 1191 O O . SER A 1 157 ? 9.554 -9.083 -16.286 1.00 85.38 157 SER A O 1
ATOM 1193 N N . PRO A 1 158 ? 11.563 -9.925 -16.872 1.00 85.06 158 PRO A N 1
ATOM 1194 C CA . PRO A 1 158 ? 12.229 -8.621 -16.960 1.00 85.06 158 PRO A CA 1
ATOM 1195 C C . PRO A 1 158 ? 11.481 -7.616 -17.847 1.00 85.06 158 PRO A C 1
ATOM 1197 O O . PRO A 1 158 ? 11.425 -6.432 -17.532 1.00 85.06 158 PRO A O 1
ATOM 1200 N N . SER A 1 159 ? 10.808 -8.101 -18.896 1.00 85.94 159 SER A N 1
ATOM 1201 C CA . SER A 1 159 ? 10.006 -7.292 -19.826 1.00 85.94 159 SER A CA 1
ATOM 1202 C C . SER A 1 159 ? 8.845 -6.520 -19.186 1.00 85.94 159 SER A C 1
ATOM 1204 O O . SER A 1 159 ? 8.242 -5.684 -19.854 1.00 85.94 159 SER A O 1
ATOM 1206 N N . VAL A 1 160 ? 8.498 -6.817 -17.928 1.00 87.31 160 VAL A N 1
ATOM 1207 C CA . VAL A 1 160 ? 7.483 -6.093 -17.148 1.00 87.31 160 VAL A CA 1
ATOM 1208 C C . VAL A 1 160 ? 7.969 -4.701 -16.752 1.00 87.31 160 VAL A C 1
ATOM 1210 O O . VAL A 1 160 ? 7.151 -3.789 -16.717 1.00 87.31 160 VAL A O 1
ATOM 1213 N N . LEU A 1 161 ? 9.266 -4.533 -16.469 1.00 87.62 161 LEU A N 1
ATOM 1214 C CA . LEU A 1 161 ? 9.857 -3.270 -15.999 1.00 87.62 161 LEU A CA 1
ATOM 1215 C C . LEU A 1 161 ? 11.025 -2.778 -16.866 1.00 87.62 161 LEU A C 1
ATOM 1217 O O . LEU A 1 161 ? 11.553 -1.697 -16.630 1.00 87.62 161 LEU A O 1
ATOM 1221 N N . TYR A 1 162 ? 11.459 -3.566 -17.844 1.00 85.12 162 TYR A N 1
ATOM 1222 C CA . TYR A 1 162 ? 12.591 -3.223 -18.691 1.00 85.12 162 TYR A CA 1
ATOM 1223 C C . TYR A 1 162 ? 12.212 -3.348 -20.158 1.00 85.12 162 TYR A C 1
ATOM 1225 O O . TYR A 1 162 ? 11.926 -4.444 -20.647 1.00 85.12 162 TYR A O 1
ATOM 1233 N N . GLN A 1 163 ? 12.232 -2.211 -20.855 1.00 70.19 163 GLN A N 1
ATOM 1234 C CA . GLN A 1 163 ? 12.092 -2.122 -22.303 1.00 70.19 163 GLN A CA 1
ATOM 1235 C C . GLN A 1 163 ? 13.024 -1.031 -22.833 1.00 70.19 163 GLN A C 1
ATOM 1237 O O . GLN A 1 163 ? 12.716 0.154 -22.725 1.00 70.19 163 GLN A O 1
ATOM 1242 N N . PRO A 1 164 ? 14.056 -1.435 -23.589 1.00 75.75 164 PRO A N 1
ATOM 1243 C CA . PRO A 1 164 ? 15.510 -1.227 -23.338 1.00 75.75 164 PRO A CA 1
ATOM 1244 C C . PRO A 1 164 ? 15.986 -0.394 -22.127 1.00 75.75 164 PRO A C 1
ATOM 1246 O O . PRO A 1 164 ? 17.085 -0.630 -21.644 1.00 75.75 164 PRO A O 1
ATOM 1249 N N . GLU A 1 165 ? 15.192 0.550 -21.642 1.00 83.88 165 GLU A N 1
ATOM 1250 C CA . GLU A 1 165 ? 15.415 1.388 -20.465 1.00 83.88 165 GLU A CA 1
ATOM 1251 C C . GLU A 1 165 ? 14.534 0.896 -19.299 1.00 83.88 165 GLU A C 1
ATOM 1253 O O . GLU A 1 165 ? 13.642 0.055 -19.477 1.00 83.88 165 GLU A O 1
ATOM 1258 N N . ILE A 1 166 ? 14.747 1.429 -18.093 1.00 88.94 166 ILE A N 1
ATOM 1259 C CA . ILE A 1 166 ? 13.885 1.135 -16.942 1.00 88.94 166 ILE A CA 1
ATOM 1260 C C . ILE A 1 166 ? 12.512 1.808 -17.104 1.00 88.94 166 ILE A C 1
ATOM 1262 O O . ILE A 1 166 ? 12.401 3.031 -17.119 1.00 88.94 166 ILE A O 1
ATOM 1266 N N . GLY A 1 167 ? 11.445 1.025 -17.215 1.00 89.94 167 GLY A N 1
ATOM 1267 C CA . GLY A 1 167 ? 10.080 1.516 -17.388 1.00 89.94 167 GLY A CA 1
ATOM 1268 C C . GLY A 1 167 ? 9.064 0.374 -17.492 1.00 89.94 167 GLY A C 1
ATOM 1269 O O . GLY A 1 167 ? 9.349 -0.643 -18.129 1.00 89.94 167 GLY A O 1
ATOM 1270 N N . PRO A 1 168 ? 7.876 0.502 -16.870 1.00 91.88 168 PRO A N 1
ATOM 1271 C CA . PRO A 1 168 ? 6.872 -0.548 -16.920 1.00 91.88 168 PRO A CA 1
ATOM 1272 C C . PRO A 1 168 ? 6.390 -0.759 -18.357 1.00 91.88 168 PRO A C 1
ATOM 1274 O O . PRO A 1 168 ? 6.213 0.203 -19.110 1.00 91.88 168 PRO A O 1
ATOM 1277 N N . SER A 1 169 ? 6.125 -2.009 -18.734 1.00 92.50 169 SER A N 1
ATOM 1278 C CA . SER A 1 169 ? 5.446 -2.284 -19.998 1.00 92.50 169 SER A CA 1
ATOM 1279 C C . SER A 1 169 ? 4.045 -1.670 -20.003 1.00 92.50 169 SER A C 1
ATOM 1281 O O . SER A 1 169 ? 3.407 -1.540 -18.955 1.00 92.50 169 SER A O 1
ATOM 1283 N N . ALA A 1 170 ? 3.541 -1.323 -21.191 1.00 92.06 170 ALA A N 1
ATOM 1284 C CA . ALA A 1 170 ? 2.188 -0.787 -21.337 1.00 92.06 170 ALA A CA 1
ATOM 1285 C C . ALA A 1 170 ? 1.137 -1.737 -20.735 1.00 92.06 170 ALA A C 1
ATOM 1287 O O . ALA A 1 170 ? 0.282 -1.297 -19.971 1.00 92.06 170 ALA A O 1
ATOM 1288 N N . ASP A 1 171 ? 1.260 -3.041 -20.998 1.00 92.56 171 ASP A N 1
ATOM 1289 C CA . ASP A 1 171 ? 0.364 -4.059 -20.443 1.00 92.56 171 ASP A CA 1
ATOM 1290 C C . ASP A 1 171 ? 0.433 -4.111 -18.915 1.00 92.56 171 ASP A C 1
ATOM 1292 O O . ASP A 1 171 ? -0.603 -4.138 -18.253 1.00 92.56 171 ASP A O 1
ATOM 1296 N N . ALA A 1 172 ? 1.640 -4.080 -18.335 1.00 92.62 172 ALA A N 1
ATOM 1297 C CA . ALA A 1 172 ? 1.804 -4.088 -16.886 1.00 92.62 172 ALA A CA 1
ATOM 1298 C C . ALA A 1 172 ? 1.187 -2.838 -16.257 1.00 92.62 172 ALA A C 1
ATOM 1300 O O . ALA A 1 172 ? 0.452 -2.947 -15.282 1.00 92.62 172 ALA A O 1
ATOM 1301 N N . LEU A 1 173 ? 1.427 -1.660 -16.836 1.00 94.44 173 LEU A N 1
ATOM 1302 C CA . LEU A 1 173 ? 0.834 -0.415 -16.361 1.00 94.44 173 LEU A CA 1
ATOM 1303 C C . LEU A 1 173 ? -0.697 -0.451 -16.438 1.00 94.44 173 LEU A C 1
ATOM 1305 O O . LEU A 1 173 ? -1.360 -0.108 -15.460 1.00 94.44 173 LEU A O 1
ATOM 1309 N N . LEU A 1 174 ? -1.261 -0.887 -17.567 1.00 96.06 174 LEU A N 1
ATOM 1310 C CA . LEU A 1 174 ? -2.708 -0.965 -17.769 1.00 96.06 174 LEU A CA 1
ATOM 1311 C C . LEU A 1 174 ? -3.368 -1.949 -16.803 1.00 96.06 174 LEU A C 1
ATOM 1313 O O . LEU A 1 174 ? -4.377 -1.607 -16.191 1.00 96.06 174 LEU A O 1
ATOM 1317 N N . VAL A 1 175 ? -2.787 -3.138 -16.623 1.00 95.19 175 VAL A N 1
ATOM 1318 C CA . VAL A 1 175 ? -3.274 -4.120 -15.646 1.00 95.19 175 VAL A CA 1
ATOM 1319 C C . VAL A 1 175 ? -3.194 -3.542 -14.237 1.00 95.19 175 VAL A C 1
ATOM 1321 O O . VAL A 1 175 ? -4.174 -3.625 -13.496 1.00 95.19 175 VAL A O 1
ATOM 1324 N N . THR A 1 176 ? -2.075 -2.904 -13.878 1.00 95.06 176 THR A N 1
ATOM 1325 C CA . THR A 1 176 ? -1.917 -2.305 -12.551 1.00 95.06 176 THR A CA 1
ATOM 1326 C C . THR A 1 176 ? -2.984 -1.252 -12.281 1.00 95.06 176 THR A C 1
ATOM 1328 O O . THR A 1 176 ? -3.663 -1.319 -11.257 1.00 95.06 176 THR A O 1
ATOM 1331 N N . LEU A 1 177 ? -3.210 -0.340 -13.229 1.00 96.19 177 LEU A N 1
ATOM 1332 C CA . LEU A 1 177 ? -4.234 0.700 -13.124 1.00 96.19 177 LEU A CA 1
ATOM 1333 C C . LEU A 1 177 ? -5.658 0.130 -13.093 1.00 96.19 177 LEU A C 1
ATOM 1335 O O . LEU A 1 177 ? -6.475 0.586 -12.293 1.00 96.19 177 LEU A O 1
ATOM 1339 N N . ALA A 1 178 ? -5.961 -0.876 -13.917 1.00 97.19 178 ALA A N 1
ATOM 1340 C CA . ALA A 1 178 ? -7.278 -1.508 -13.953 1.00 97.19 178 ALA A CA 1
ATOM 1341 C C . ALA A 1 178 ? -7.618 -2.182 -12.616 1.00 97.19 178 ALA A C 1
ATOM 1343 O O . ALA A 1 178 ? -8.711 -1.991 -12.080 1.00 97.19 178 ALA A O 1
ATOM 1344 N N . VAL A 1 179 ? -6.667 -2.915 -12.033 1.00 97.19 179 VAL A N 1
ATOM 1345 C CA . VAL A 1 179 ? -6.837 -3.518 -10.704 1.00 97.19 179 VAL A CA 1
ATOM 1346 C C . VAL A 1 179 ? -6.918 -2.440 -9.624 1.00 97.19 179 VAL A C 1
ATOM 1348 O O . VAL A 1 179 ? -7.751 -2.562 -8.731 1.00 97.19 179 VAL A O 1
ATOM 1351 N N . SER A 1 180 ? -6.137 -1.356 -9.707 1.00 96.44 180 SER A N 1
ATOM 1352 C CA . SER A 1 180 ? -6.248 -0.237 -8.758 1.00 96.44 180 SER A CA 1
ATOM 1353 C C . SER A 1 180 ? -7.641 0.389 -8.785 1.00 96.44 180 SER A C 1
ATOM 1355 O O . SER A 1 180 ? -8.203 0.659 -7.725 1.00 96.44 180 SER A O 1
ATOM 1357 N N . ALA A 1 181 ? -8.222 0.579 -9.973 1.00 97.00 181 ALA A N 1
ATOM 1358 C CA . ALA A 1 181 ? -9.578 1.096 -10.132 1.00 97.00 181 ALA A CA 1
ATOM 1359 C C . ALA A 1 181 ? -10.630 0.125 -9.570 1.00 97.00 181 ALA A C 1
ATOM 1361 O O . ALA A 1 181 ? -11.528 0.548 -8.842 1.00 97.00 181 ALA A O 1
ATOM 1362 N N . ALA A 1 182 ? -10.492 -1.177 -9.841 1.00 97.75 182 ALA A N 1
ATOM 1363 C CA . ALA A 1 182 ? -11.380 -2.202 -9.292 1.00 97.75 182 ALA A CA 1
ATOM 1364 C C . ALA A 1 182 ? -11.306 -2.268 -7.757 1.00 97.75 182 ALA A C 1
ATOM 1366 O O . ALA A 1 182 ? -12.336 -2.317 -7.087 1.00 97.75 182 ALA A O 1
ATOM 1367 N N . LEU A 1 183 ? -10.098 -2.208 -7.190 1.00 97.38 183 LEU A N 1
ATOM 1368 C CA . LEU A 1 183 ? -9.879 -2.171 -5.746 1.00 97.38 183 LEU A CA 1
ATOM 1369 C C . LEU A 1 183 ? -10.422 -0.884 -5.116 1.00 97.38 183 LEU A C 1
ATOM 1371 O O . LEU A 1 183 ? -11.022 -0.946 -4.048 1.00 97.38 183 LEU A O 1
ATOM 1375 N N . ALA A 1 184 ? -10.272 0.268 -5.775 1.00 96.12 184 ALA A N 1
ATOM 1376 C CA . ALA A 1 184 ? -10.860 1.523 -5.310 1.00 96.12 184 ALA A CA 1
ATOM 1377 C C . ALA A 1 184 ? -12.393 1.441 -5.263 1.00 96.12 184 ALA A C 1
ATOM 1379 O O . ALA A 1 184 ? -12.998 1.822 -4.261 1.00 96.12 184 ALA A O 1
ATOM 1380 N N . ALA A 1 185 ? -13.016 0.894 -6.312 1.00 96.81 185 ALA A N 1
ATOM 1381 C CA . ALA A 1 185 ? -14.457 0.667 -6.346 1.00 96.81 185 ALA A CA 1
ATOM 1382 C C . ALA A 1 185 ? -14.900 -0.301 -5.239 1.00 96.81 185 ALA A C 1
ATOM 1384 O O . ALA A 1 185 ? -15.889 -0.041 -4.559 1.00 96.81 185 ALA A O 1
ATOM 1385 N N . LEU A 1 186 ? -14.142 -1.377 -5.007 1.00 97.12 186 LEU A N 1
ATOM 1386 C CA . LEU A 1 186 ? -14.421 -2.329 -3.935 1.00 97.12 186 LEU A CA 1
ATOM 1387 C C . LEU A 1 186 ? -14.344 -1.667 -2.554 1.00 97.12 186 LEU A C 1
ATOM 1389 O O . LEU A 1 186 ? -15.282 -1.791 -1.774 1.00 97.12 186 LEU A O 1
ATOM 1393 N N . VAL A 1 187 ? -13.268 -0.928 -2.262 1.00 95.81 187 VAL A N 1
ATOM 1394 C CA . VAL A 1 187 ? -13.120 -0.188 -0.998 1.00 95.81 187 VAL A CA 1
ATOM 1395 C C . VAL A 1 187 ? -14.275 0.788 -0.814 1.00 95.81 187 VAL A C 1
ATOM 1397 O O . VAL A 1 187 ? -14.881 0.809 0.254 1.00 95.81 187 VAL A O 1
ATOM 1400 N N . TYR A 1 188 ? -14.623 1.546 -1.855 1.00 94.88 188 TYR A N 1
ATOM 1401 C CA . TYR A 1 188 ? -15.753 2.467 -1.808 1.00 94.88 188 TYR A CA 1
ATOM 1402 C C . TYR A 1 188 ? -17.065 1.746 -1.480 1.00 94.88 188 TYR A C 1
ATOM 1404 O O . TYR A 1 188 ? -17.793 2.191 -0.600 1.00 94.88 188 TYR A O 1
ATOM 1412 N N . VAL A 1 189 ? -17.352 0.613 -2.129 1.00 96.25 189 VAL A N 1
ATOM 1413 C CA . VAL A 1 189 ? -18.575 -0.165 -1.878 1.00 96.25 189 VAL A CA 1
ATOM 1414 C C . VAL A 1 189 ? -18.618 -0.681 -0.438 1.00 96.25 189 VAL A C 1
ATOM 1416 O O . VAL A 1 189 ? -19.622 -0.472 0.245 1.00 96.25 189 VAL A O 1
ATOM 1419 N N . LEU A 1 190 ? -17.531 -1.291 0.046 1.00 95.06 190 LEU A N 1
ATOM 1420 C CA . LEU A 1 190 ? -17.460 -1.865 1.395 1.00 95.06 190 LEU A CA 1
ATOM 1421 C C . LEU A 1 190 ? -17.588 -0.791 2.485 1.00 95.06 190 LEU A C 1
ATOM 1423 O O . LEU A 1 190 ? -18.287 -0.988 3.478 1.00 95.06 190 LEU A O 1
ATOM 1427 N N . TRP A 1 191 ? -16.962 0.368 2.281 1.00 94.06 191 TRP A N 1
ATOM 1428 C CA . TRP A 1 191 ? -16.918 1.454 3.261 1.00 94.06 191 TRP A CA 1
ATOM 1429 C C . TRP A 1 191 ? -17.949 2.564 3.018 1.00 94.06 191 TRP A C 1
ATOM 1431 O O . TRP A 1 191 ? -17.925 3.566 3.725 1.00 94.06 191 TRP A O 1
ATOM 1441 N N . SER A 1 192 ? -18.875 2.417 2.069 1.00 90.25 192 SER A N 1
ATOM 1442 C CA . SER A 1 192 ? -19.769 3.501 1.610 1.00 90.25 192 SER A CA 1
ATOM 1443 C C . SER A 1 192 ? -20.591 4.188 2.716 1.00 90.25 192 SER A C 1
ATOM 1445 O O . SER A 1 192 ? -20.892 5.372 2.595 1.00 90.25 192 SER A O 1
ATOM 1447 N N . GLY A 1 193 ? -20.904 3.497 3.820 1.00 87.50 193 GLY A N 1
ATOM 1448 C CA . GLY A 1 193 ? -21.576 4.066 5.006 1.00 87.50 193 GLY A CA 1
ATOM 1449 C C . GLY A 1 193 ? -20.649 4.447 6.175 1.00 87.50 193 GLY A C 1
ATOM 1450 O O . GLY A 1 193 ? -21.114 4.823 7.253 1.00 87.50 193 GLY A O 1
ATOM 1451 N N . ARG A 1 194 ? -19.335 4.298 5.999 1.00 88.12 194 ARG A N 1
ATOM 1452 C CA . ARG A 1 194 ? -18.311 4.456 7.043 1.00 88.12 194 ARG A CA 1
ATOM 1453 C C . ARG A 1 194 ? -17.128 5.345 6.620 1.00 88.12 194 ARG A C 1
ATOM 1455 O O . ARG A 1 194 ? -16.153 5.418 7.360 1.00 88.12 194 ARG A O 1
ATOM 1462 N N . ILE A 1 195 ? -17.190 6.021 5.471 1.00 90.44 195 ILE A N 1
ATOM 1463 C CA . ILE A 1 195 ? -16.182 7.010 5.043 1.00 90.44 195 ILE A CA 1
ATOM 1464 C C . ILE A 1 195 ? -16.527 8.370 5.646 1.00 90.44 195 ILE A C 1
ATOM 1466 O O . ILE A 1 195 ? -17.611 8.889 5.405 1.00 90.44 195 ILE A O 1
ATOM 1470 N N . GLU A 1 196 ? -15.589 8.962 6.382 1.00 90.62 196 GLU A N 1
ATOM 1471 C CA . GLU A 1 196 ? -15.763 10.276 7.009 1.00 90.62 196 GLU A CA 1
ATOM 1472 C C . GLU A 1 196 ? -14.504 11.138 6.859 1.00 90.62 196 GLU A C 1
ATOM 1474 O O . GLU A 1 196 ? -13.398 10.647 6.636 1.00 90.62 196 GLU A O 1
ATOM 1479 N N . VAL A 1 197 ? -14.641 12.457 6.997 1.00 87.25 197 VAL A N 1
ATOM 1480 C CA . VAL A 1 197 ? -13.466 13.352 6.998 1.00 87.25 197 VAL A CA 1
ATOM 1481 C C . VAL A 1 197 ? -12.779 13.347 8.365 1.00 87.25 197 VAL A C 1
ATOM 1483 O O . VAL A 1 197 ? -11.550 13.348 8.448 1.00 87.25 197 VAL A O 1
ATOM 1486 N N . LYS A 1 198 ? -13.569 13.334 9.442 1.00 87.38 198 LYS A N 1
ATOM 1487 C CA . LYS A 1 198 ? -13.086 13.362 10.826 1.00 87.38 198 LYS A CA 1
ATOM 1488 C C . LYS A 1 198 ? -13.466 12.075 11.537 1.00 87.38 198 LYS A C 1
ATOM 1490 O O . LYS A 1 198 ? -14.627 11.676 11.503 1.00 87.38 198 LYS A O 1
ATOM 1495 N N . ALA A 1 199 ? -12.487 11.458 12.185 1.00 84.50 199 ALA A N 1
ATOM 1496 C CA . ALA A 1 199 ? -12.716 10.304 13.035 1.00 84.50 199 ALA A CA 1
ATOM 1497 C C . ALA A 1 199 ? -13.534 10.714 14.274 1.00 84.50 199 ALA A C 1
ATOM 1499 O O . ALA A 1 199 ? -13.411 11.854 14.742 1.00 84.50 199 ALA A O 1
ATOM 1500 N N . PRO A 1 200 ? -14.341 9.801 14.840 1.00 85.75 200 PRO A N 1
ATOM 1501 C CA . PRO A 1 200 ? -14.851 9.945 16.198 1.00 85.75 200 PRO A CA 1
ATOM 1502 C C . PRO A 1 200 ? -13.718 10.251 17.189 1.00 85.75 200 PRO A C 1
ATOM 1504 O O . PRO A 1 200 ? -12.592 9.784 17.018 1.00 85.75 200 PRO A O 1
ATOM 1507 N N . ALA A 1 201 ? -14.008 11.027 18.236 1.00 84.50 201 ALA A N 1
ATOM 1508 C CA . ALA A 1 201 ? -12.984 11.521 19.161 1.00 84.50 201 ALA A CA 1
ATOM 1509 C C . ALA A 1 201 ? -12.193 10.397 19.858 1.00 84.50 201 ALA A C 1
ATOM 1511 O O . ALA A 1 201 ? -10.988 10.538 20.048 1.00 84.50 201 ALA A O 1
ATOM 1512 N N . GLU A 1 202 ? -12.853 9.285 20.200 1.00 83.19 202 GLU A N 1
ATOM 1513 C CA . GLU A 1 202 ? -12.201 8.105 20.792 1.00 83.19 202 GLU A CA 1
ATOM 1514 C C . GLU A 1 202 ? -11.203 7.477 19.805 1.00 83.19 202 GLU A C 1
ATOM 1516 O O . GLU A 1 202 ? -10.027 7.345 20.132 1.00 83.19 202 GLU A O 1
ATOM 1521 N N . GLN A 1 203 ? -11.631 7.228 18.560 1.00 83.69 203 GLN A N 1
ATOM 1522 C CA . GLN A 1 203 ? -10.773 6.695 17.495 1.00 83.69 203 GLN A CA 1
ATOM 1523 C C . GLN A 1 203 ? -9.583 7.623 17.187 1.00 83.69 203 GLN A C 1
ATOM 1525 O O . GLN A 1 203 ? -8.468 7.153 16.972 1.00 83.69 203 GLN A O 1
ATOM 1530 N N . GLN A 1 204 ? -9.801 8.943 17.148 1.00 83.50 204 GLN A N 1
ATOM 1531 C CA . GLN A 1 204 ? -8.727 9.909 16.892 1.00 83.50 204 GLN A CA 1
ATOM 1532 C C . GLN A 1 204 ? -7.676 9.886 18.009 1.00 83.50 204 GLN A C 1
ATOM 1534 O O . GLN A 1 204 ? -6.481 9.900 17.727 1.00 83.50 204 GLN A O 1
ATOM 1539 N N . ARG A 1 205 ? -8.119 9.823 19.269 1.00 82.44 205 ARG A N 1
ATOM 1540 C CA . ARG A 1 205 ? -7.227 9.796 20.428 1.00 82.44 205 ARG A CA 1
ATOM 1541 C C . ARG A 1 205 ? -6.386 8.520 20.472 1.00 82.44 205 ARG A C 1
ATOM 1543 O O . ARG A 1 205 ? -5.183 8.608 20.687 1.00 82.44 205 ARG A O 1
ATOM 1550 N N . GLU A 1 206 ? -6.992 7.361 20.219 1.00 80.31 206 GLU A N 1
ATOM 1551 C CA . GLU A 1 206 ? -6.261 6.088 20.125 1.00 80.31 206 GLU A CA 1
ATOM 1552 C C . GLU A 1 206 ? -5.206 6.113 19.010 1.00 80.31 206 GLU A C 1
ATOM 1554 O O . GLU A 1 206 ? -4.098 5.601 19.181 1.00 80.31 206 GLU A O 1
ATOM 1559 N N . ALA A 1 207 ? -5.529 6.737 17.872 1.00 79.25 207 ALA A N 1
ATOM 1560 C CA . ALA A 1 207 ? -4.598 6.875 16.760 1.00 79.25 207 ALA A CA 1
ATOM 1561 C C . ALA A 1 207 ? -3.401 7.781 17.114 1.00 79.25 207 ALA A C 1
ATOM 1563 O O . ALA A 1 207 ? -2.267 7.457 16.762 1.00 79.25 207 ALA A O 1
ATOM 1564 N N . GLU A 1 208 ? -3.636 8.879 17.840 1.00 81.62 208 GLU A N 1
ATOM 1565 C CA . GLU A 1 208 ? -2.599 9.823 18.283 1.00 81.62 208 GLU A CA 1
ATOM 1566 C C . GLU A 1 208 ? -1.691 9.257 19.384 1.00 81.62 208 GLU A C 1
ATOM 1568 O O . GLU A 1 208 ? -0.483 9.479 19.345 1.00 81.62 208 GLU A O 1
ATOM 1573 N N . GLU A 1 209 ? -2.235 8.498 20.340 1.00 80.56 209 GLU A N 1
ATOM 1574 C CA . GLU A 1 209 ? -1.456 7.884 21.431 1.00 80.56 209 GLU A CA 1
ATOM 1575 C C . GLU A 1 209 ? -0.439 6.842 20.931 1.00 80.56 209 GLU A C 1
ATOM 1577 O O . GLU A 1 209 ? 0.508 6.503 21.643 1.00 80.56 209 GLU A O 1
ATOM 1582 N N . GLN A 1 210 ? -0.618 6.336 19.709 1.00 68.62 210 GLN A N 1
ATOM 1583 C CA . GLN A 1 210 ? 0.182 5.255 19.142 1.00 68.62 210 GLN A CA 1
ATOM 1584 C C . GLN A 1 210 ? 0.919 5.622 17.833 1.00 68.62 210 GLN A C 1
ATOM 1586 O O . GLN A 1 210 ? 1.357 4.705 17.122 1.00 68.62 210 GLN A O 1
ATOM 1591 N N . SER A 1 211 ? 1.006 6.909 17.470 1.00 61.97 211 SER A N 1
ATOM 1592 C CA . SER A 1 211 ? 1.733 7.405 16.280 1.00 61.97 211 SER A CA 1
ATOM 1593 C C . SER A 1 211 ? 3.201 7.739 16.551 1.00 61.97 211 SER A C 1
ATOM 1595 O O . SER A 1 211 ? 3.569 8.025 17.708 1.00 61.97 211 SER A O 1
#

Sequence (211 aa):
MAPWSRWQFIGMYGVIEGASGLANVISPNIWRLPVAELQTSARTDVKLAASALILPHWGGLARFVAGLVCLALAAWQEGLGLASAALIPFAFALAWWILALSAVLAWAGVIRPDIDVVQFIVRWGRQDNELPPISIGASVLQFLLSIATIPAVKLLSPSVLYQPEIGPSADALLVTLAVSAALAALVYVLWSGRIEVKAPAEQQREAEEQS

Foldseek 3Di:
DDDDDPLLLLQLLLLLQLLQLVLQQQLVLLQCQLVCLVPPPPPFQWFPAPLLRNNTDVSSVVSNVVSVVSNVSSCVPLHDDDQVVQSVLLSPLSSLVLNLQSLVLSLVSSVCVVPFKDWDFDDDPPDTDIDRIGGPSSVVSVVCSVPVSNVVSVVDDSQQQCDSHGHGDPVNSVVSVVVSVVSVVVSCVSRVVRHYHDHDPSSSVVSVVPD

pLDDT: mean 87.91, std 7.37, range [57.62, 97.75]

Secondary structure (DSSP, 8-state):
-PPPPHHHHHHHHHHHHHHHHHHTTTHHHHHTHHHHHHHS-TT----EEHHHHT---HHHHHHHHHHHHHHHHHHHHH---GGGGGHHHHHHHHHHHHHHHHHHHHHHHHH-HHHHEE--EEEETTEEEEPPPEEHHHHHHHHHHHHHHHHHHHHS-GGGTEESEE---HHHHHHHHHHHHHHHHHHHHHHTTTEESS--HHHHHHHHHT-